Protein AF-A0A7S3WEN8-F1 (afdb_monomer_lite)

InterPro domains:
  IPR011527 ABC transporter type 1, transmembrane domain [PF06472] (3-183)
  IPR011527 ABC transporter type 1, transmembrane domain [PS50929] (33-188)
  IPR036640 ABC transporter type 1, transmembrane domain superfamily [G3DSA:1.20.1560.10] (13-188)
  IPR036640 ABC transporter type 1, transmembrane domain superfamily [SSF90123] (15-185)
  IPR050835 ATP-binding cassette sub-family D [PTHR11384] (2-187)

pLDDT: mean 83.28, std 15.21, range [39.38, 97.56]

Sequence (188 aa):
QSLQHRWLLQRAYYVQHFPQESTGDRLPDNPDQRLQEDTNAFIHDMLLLVPGFFMALFHCLMFLPMLYRLSPVMAFNAFYCPGWLFYLAIVYSFGGTLSLHYLGSRLIPLAFAAQRCEADFRYTLVQIRDHTESIALYGSEETENRRLETKFQVIQRVVWEQMKYAKHLNLFYFFYAEIGIIFPYCIL

Organism: NCBI:txid141414

Secondary structure (DSSP, 8-state):
--HHHHHHHTTHHHHTTS--TT-S----S-HHHHHHHHHHHHHHHHHHHHHHHHHHHHHHHHHHHHHHHHS-SEETTTEE-TTHHHHHHHHHHHHHHHHHHHHHHTHHHHHHHHHHHHHHHHHHHHHHHHTHHHHHHHT-HHHHHHHHHHHHHHHHHHHHHHHHHHHHHHHHHHHHHHHHHHHHHHH-

Radius of gyration: 27.11 Å; chains: 1; bounding box: 58×49×72 Å

Structure (mmCIF, N/CA/C/O backbone):
data_AF-A0A7S3WEN8-F1
#
_entry.id   AF-A0A7S3WEN8-F1
#
loop_
_atom_site.group_PDB
_atom_site.id
_atom_site.type_symbol
_atom_site.label_atom_id
_atom_site.label_alt_id
_atom_site.label_comp_id
_atom_site.label_asym_id
_atom_site.label_entity_id
_atom_site.label_seq_id
_atom_site.pdbx_PDB_ins_code
_atom_site.Cartn_x
_atom_site.Cartn_y
_atom_site.Cartn_z
_atom_site.occupancy
_atom_site.B_iso_or_equiv
_atom_site.auth_seq_id
_atom_site.auth_comp_id
_atom_site.auth_asym_id
_atom_site.auth_atom_id
_atom_site.pdbx_PDB_model_num
ATOM 1 N N . GLN A 1 1 ? -1.894 31.287 14.723 1.00 48.03 1 GLN A N 1
ATOM 2 C CA . GLN A 1 1 ? -2.692 31.362 15.969 1.00 48.03 1 GLN A CA 1
ATOM 3 C C . GLN A 1 1 ? -2.854 29.935 16.486 1.00 48.03 1 GLN A C 1
ATOM 5 O O . GLN A 1 1 ? -3.299 29.091 15.719 1.00 48.03 1 GLN A O 1
ATOM 10 N N . SER A 1 2 ? -2.346 29.627 17.684 1.00 53.84 2 SER A N 1
ATOM 11 C CA . SER A 1 2 ? -2.114 28.248 18.152 1.00 53.84 2 SER A CA 1
ATOM 12 C C . SER A 1 2 ? -3.413 27.494 18.477 1.00 53.84 2 SER A C 1
ATOM 14 O O . SER A 1 2 ? -4.374 28.075 18.981 1.00 53.84 2 SER A O 1
ATOM 16 N N . LEU A 1 3 ? -3.433 26.181 18.207 1.00 56.75 3 LEU A N 1
ATOM 17 C CA . LEU A 1 3 ? -4.545 25.257 18.504 1.00 56.75 3 LEU A CA 1
ATOM 18 C C . LEU A 1 3 ? -5.016 25.341 19.967 1.00 56.75 3 LEU A C 1
ATOM 20 O O . LEU A 1 3 ? -6.213 25.282 20.237 1.00 56.75 3 LEU A O 1
ATOM 24 N N . GLN A 1 4 ? -4.085 25.597 20.888 1.00 56.91 4 GLN A N 1
ATOM 25 C CA . GLN A 1 4 ? -4.343 25.806 22.316 1.00 56.91 4 GLN A CA 1
ATOM 26 C C . GLN A 1 4 ? -5.305 26.977 22.583 1.00 56.91 4 GLN A C 1
ATOM 28 O O . GLN A 1 4 ? -6.192 26.881 23.429 1.00 56.91 4 GLN A O 1
ATOM 33 N N . HIS A 1 5 ? -5.189 28.065 21.816 1.00 57.78 5 HIS A N 1
ATOM 34 C CA . HIS A 1 5 ? -6.029 29.252 21.983 1.00 57.78 5 HIS A CA 1
ATOM 35 C C . HIS A 1 5 ? -7.467 29.019 21.492 1.00 57.78 5 HIS A C 1
ATOM 37 O O . HIS A 1 5 ? -8.418 29.554 22.058 1.00 57.78 5 HIS A O 1
ATOM 43 N N . ARG A 1 6 ? -7.646 28.184 20.458 1.00 57.84 6 ARG A N 1
ATOM 44 C CA . ARG A 1 6 ? -8.977 27.771 19.978 1.00 57.84 6 ARG A CA 1
ATOM 45 C C . ARG A 1 6 ? -9.664 26.810 20.949 1.00 57.84 6 ARG A C 1
ATOM 47 O O . ARG A 1 6 ? -10.878 26.880 21.094 1.00 57.84 6 ARG A O 1
ATOM 54 N N . TRP A 1 7 ? -8.894 25.970 21.639 1.00 54.00 7 TRP A N 1
ATOM 55 C CA . TRP A 1 7 ? -9.416 25.001 22.605 1.00 54.00 7 TRP A CA 1
ATOM 56 C C . TRP A 1 7 ? -9.946 25.668 23.891 1.00 54.00 7 TRP A C 1
ATOM 58 O O . TRP A 1 7 ? -10.996 25.285 24.407 1.00 54.00 7 TRP A O 1
ATOM 68 N N . LEU A 1 8 ? -9.280 26.728 24.364 1.00 61.22 8 LEU A N 1
ATOM 69 C CA . LEU A 1 8 ? -9.677 27.468 25.572 1.00 61.22 8 LEU A CA 1
ATOM 70 C C . LEU A 1 8 ? -10.839 28.456 25.351 1.00 61.22 8 LEU A C 1
ATOM 72 O O . LEU A 1 8 ? -11.674 28.621 26.239 1.00 61.22 8 LEU A O 1
ATOM 76 N N . LEU A 1 9 ? -10.927 29.099 24.180 1.00 54.91 9 LEU A N 1
ATOM 77 C CA . LEU A 1 9 ? -11.896 30.181 23.931 1.00 54.91 9 LEU A CA 1
ATOM 78 C C . LEU A 1 9 ? -13.362 29.734 23.856 1.00 54.91 9 LEU A C 1
ATOM 80 O O . LEU A 1 9 ? -14.248 30.515 24.189 1.00 54.91 9 LEU A O 1
ATOM 84 N N . GLN A 1 10 ? -13.638 28.505 23.418 1.00 55.41 10 GLN A N 1
ATOM 85 C CA . GLN A 1 10 ? -15.015 28.039 23.194 1.00 55.41 10 GLN A CA 1
ATOM 86 C C . GLN A 1 10 ? -15.575 27.175 24.326 1.00 55.41 10 GLN A C 1
ATOM 88 O O . GLN A 1 10 ? -16.620 26.556 24.149 1.00 55.41 10 GLN A O 1
ATOM 93 N N . ARG A 1 11 ? -14.900 27.105 25.486 1.00 52.88 11 ARG A N 1
ATOM 94 C CA . ARG A 1 11 ? -15.267 26.170 26.569 1.00 52.88 11 ARG A CA 1
ATOM 95 C C . ARG A 1 11 ? -15.488 24.741 26.041 1.00 52.88 11 ARG A C 1
ATOM 97 O O . ARG A 1 11 ? -16.336 24.018 26.555 1.00 52.88 11 ARG A O 1
ATOM 104 N N . ALA A 1 12 ? -14.734 24.329 25.017 1.00 54.09 12 ALA A N 1
ATOM 105 C CA . ALA A 1 12 ? -14.900 23.027 24.370 1.00 54.09 12 ALA A CA 1
ATOM 106 C C . ALA A 1 12 ? -14.676 21.865 25.357 1.00 54.09 12 ALA A C 1
ATOM 108 O O . ALA A 1 12 ? -15.323 20.833 25.241 1.00 54.09 12 ALA A O 1
ATOM 109 N N . TYR A 1 13 ? -13.856 22.085 26.391 1.00 52.78 13 TYR A N 1
ATOM 110 C CA . TYR A 1 13 ? -13.689 21.170 27.526 1.00 52.78 13 TYR A CA 1
ATOM 111 C C . TYR A 1 13 ? -14.967 20.989 28.375 1.00 52.78 13 TYR A C 1
ATOM 113 O O . TYR A 1 13 ? -15.165 19.945 28.988 1.00 52.78 13 TYR A O 1
ATOM 121 N N . TYR A 1 14 ? -15.837 22.003 28.435 1.00 48.41 14 TYR A N 1
ATOM 122 C CA . TYR A 1 14 ? -17.042 22.026 29.273 1.00 48.41 14 TYR A CA 1
ATOM 123 C C . TYR A 1 14 ? -18.282 21.525 28.518 1.00 48.41 14 TYR A C 1
ATOM 125 O O . TYR A 1 14 ? -19.165 20.915 29.110 1.00 48.41 14 TYR A O 1
ATOM 133 N N . VAL A 1 15 ? -18.333 21.720 27.196 1.00 53.41 15 VAL A N 1
ATOM 134 C CA . VAL A 1 15 ? -19.417 21.200 26.338 1.00 53.41 15 VAL A CA 1
ATOM 135 C C . VAL A 1 15 ? -19.396 19.666 26.262 1.00 53.41 15 VAL A C 1
ATOM 137 O O . VAL A 1 15 ? -20.434 19.053 26.052 1.00 53.41 15 VAL A O 1
ATOM 140 N N . GLN A 1 16 ? -18.253 19.029 26.536 1.00 51.00 16 GLN A N 1
ATOM 141 C CA . GLN A 1 16 ? -18.146 17.567 26.632 1.00 51.00 16 GLN A CA 1
ATOM 142 C C . GLN A 1 16 ? -18.749 16.963 27.913 1.00 51.00 16 GLN A C 1
ATOM 144 O O . GLN A 1 16 ? -18.923 15.751 27.973 1.00 51.00 16 GLN A O 1
ATOM 149 N N . HIS A 1 17 ? -19.076 17.772 28.929 1.00 45.41 17 HIS A N 1
ATOM 150 C CA . HIS A 1 17 ? -19.668 17.291 30.187 1.00 45.41 17 HIS A CA 1
ATOM 151 C C . HIS A 1 17 ? -21.203 17.274 30.193 1.00 45.41 17 HIS A C 1
ATOM 153 O O . HIS A 1 17 ? -21.795 16.755 31.139 1.00 45.41 17 HIS A O 1
ATOM 159 N N . PHE A 1 18 ? -21.865 17.817 29.168 1.00 43.22 18 PHE A N 1
ATOM 160 C CA . PHE A 1 18 ? -23.315 17.696 29.040 1.00 43.22 18 PHE A CA 1
ATOM 161 C C . PHE A 1 18 ? -23.638 16.499 28.142 1.00 43.22 18 PHE A C 1
ATOM 163 O O . PHE A 1 18 ? -23.269 16.517 26.966 1.00 43.22 18 PHE A O 1
ATOM 170 N N . PRO A 1 19 ? -24.329 15.460 28.648 1.00 43.59 19 PRO A N 1
ATOM 171 C CA . PRO A 1 19 ? -24.858 14.420 27.788 1.00 43.59 19 PRO A CA 1
ATOM 172 C C . PRO A 1 19 ? -25.977 15.058 26.966 1.00 43.59 19 PRO A C 1
ATOM 174 O O . PRO A 1 19 ? -27.095 15.244 27.440 1.00 43.59 19 PRO A O 1
ATOM 177 N N . GLN A 1 20 ? -25.658 15.475 25.744 1.00 43.03 20 GLN A N 1
ATOM 178 C CA . GLN A 1 20 ? -26.662 15.968 24.818 1.00 43.03 20 GLN A CA 1
ATOM 179 C C . GLN A 1 20 ? -27.427 14.762 24.263 1.00 43.03 20 GLN A C 1
ATOM 181 O O . GLN A 1 20 ? -27.089 14.185 23.231 1.00 43.03 20 GLN A O 1
ATOM 186 N N . GLU A 1 21 ? -28.463 14.365 25.000 1.00 45.03 21 GLU A N 1
ATOM 187 C CA . GLU A 1 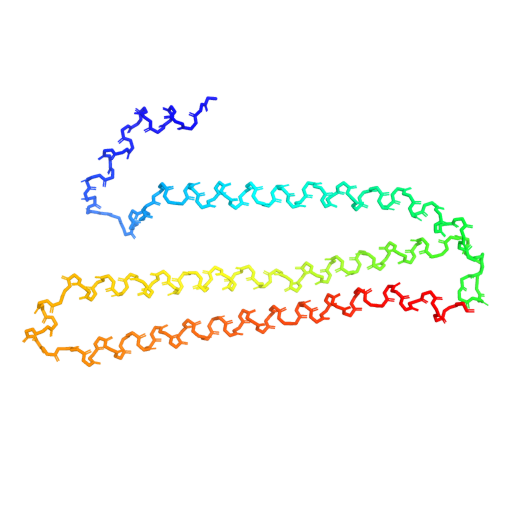21 ? -29.539 13.489 24.545 1.00 45.03 21 GLU A CA 1
ATOM 188 C C . GLU A 1 21 ? -30.252 14.146 23.352 1.00 45.03 21 GLU A C 1
ATOM 190 O O . GLU A 1 21 ? -31.226 14.864 23.546 1.00 45.03 21 GLU A O 1
ATOM 195 N N . SER A 1 22 ? -29.744 14.026 22.118 1.00 43.16 22 SER A N 1
ATOM 196 C CA . SER A 1 22 ? -30.544 14.263 20.885 1.00 43.16 22 SER A CA 1
ATOM 197 C C . SER A 1 22 ? -29.790 14.163 19.554 1.00 43.16 22 SER A C 1
ATOM 199 O O . SER A 1 22 ? -30.317 14.580 18.523 1.00 43.16 22 SER A O 1
ATOM 201 N N . THR A 1 23 ? -28.593 13.584 19.471 1.00 39.38 23 THR A N 1
ATOM 202 C CA . THR A 1 23 ? -28.033 13.228 18.155 1.00 39.38 23 THR A CA 1
ATOM 203 C C . THR A 1 23 ? -27.179 11.980 18.305 1.00 39.38 23 THR A C 1
ATOM 205 O O . THR A 1 23 ? -26.358 11.910 19.207 1.00 39.38 23 THR A O 1
ATOM 208 N N . GLY A 1 24 ? -27.394 10.970 17.459 1.00 43.81 24 GLY A N 1
ATOM 209 C CA . GLY A 1 24 ? -26.710 9.668 17.497 1.00 43.81 24 GLY A CA 1
ATOM 210 C C . GLY A 1 24 ? -25.208 9.707 17.187 1.00 43.81 24 GLY A C 1
ATOM 211 O O . GLY A 1 24 ? -24.657 8.704 16.739 1.00 43.81 24 GLY A O 1
ATOM 212 N N . ASP A 1 25 ? -24.560 10.846 17.413 1.00 42.97 25 ASP A N 1
ATOM 213 C CA . ASP A 1 25 ? -23.127 11.039 17.294 1.00 42.97 25 ASP A CA 1
ATOM 214 C C . ASP A 1 25 ? -22.536 10.889 18.699 1.00 42.97 25 ASP A C 1
ATOM 216 O O . ASP A 1 25 ? -22.572 11.794 19.534 1.00 42.97 25 ASP A O 1
ATOM 220 N N . ARG A 1 26 ? -22.078 9.670 19.002 1.00 50.34 26 ARG A N 1
ATOM 221 C CA . ARG A 1 26 ? -21.290 9.394 20.206 1.00 50.34 26 ARG A CA 1
ATOM 222 C C . ARG A 1 26 ? -20.135 10.397 20.219 1.00 50.34 26 ARG A C 1
ATOM 224 O O . ARG A 1 26 ? -19.357 10.407 19.266 1.00 50.34 26 ARG A O 1
ATOM 231 N N . LEU A 1 27 ? -20.028 11.226 21.265 1.00 51.44 27 LEU A N 1
ATOM 232 C CA . LEU A 1 27 ? -18.858 12.085 21.452 1.00 51.44 27 LEU A CA 1
ATOM 233 C C . LEU A 1 27 ? -17.592 11.237 21.221 1.00 51.44 27 LEU A C 1
ATOM 235 O O . LEU A 1 27 ? -17.526 10.126 21.752 1.00 51.44 27 LEU A O 1
ATOM 239 N N . PRO A 1 28 ? -16.623 11.696 20.407 1.00 53.44 28 PRO A N 1
ATOM 240 C CA . PRO A 1 28 ? -15.408 10.935 20.168 1.00 53.44 28 PRO A CA 1
ATOM 241 C C . PRO A 1 28 ? -14.684 10.744 21.500 1.00 53.44 28 PRO A C 1
ATOM 243 O O . PRO A 1 28 ? -14.237 11.714 22.111 1.00 53.44 28 PRO A O 1
ATOM 246 N N . ASP A 1 29 ? -14.630 9.490 21.941 1.00 54.84 29 ASP A N 1
ATOM 247 C CA . ASP A 1 29 ? -13.941 9.054 23.151 1.00 54.84 29 ASP A CA 1
ATOM 248 C C . ASP A 1 29 ? -12.468 9.498 23.049 1.00 54.84 29 ASP A C 1
ATOM 250 O O . ASP A 1 29 ? -11.799 9.212 22.052 1.00 54.84 29 ASP A O 1
ATOM 254 N N . ASN A 1 30 ? -11.998 10.268 24.033 1.00 59.28 30 ASN A N 1
ATOM 255 C CA . ASN A 1 30 ? -10.619 10.761 24.190 1.00 59.28 30 ASN A CA 1
ATOM 256 C C . ASN A 1 30 ? -10.032 11.547 22.987 1.00 59.28 30 ASN A C 1
ATOM 258 O O . ASN A 1 30 ? -9.143 11.068 22.270 1.00 59.28 30 ASN A O 1
ATOM 262 N N . PRO A 1 31 ? -10.481 12.796 22.747 1.00 65.81 31 PRO A N 1
ATOM 263 C CA . PRO A 1 31 ? -9.919 13.660 21.698 1.00 65.81 31 PRO A CA 1
ATOM 264 C C . PRO A 1 31 ? -8.435 14.011 21.917 1.00 65.81 31 PRO A C 1
ATOM 266 O O . PRO A 1 31 ? -7.715 14.292 20.960 1.00 65.81 31 PRO A O 1
ATOM 269 N N . ASP A 1 32 ? -7.985 14.008 23.167 1.00 75.62 32 ASP A N 1
ATOM 270 C CA . ASP A 1 32 ? -6.599 14.183 23.597 1.00 75.62 32 ASP A CA 1
ATOM 271 C C . ASP A 1 32 ? -5.721 12.996 23.185 1.00 75.62 32 ASP A C 1
ATOM 273 O O . ASP A 1 32 ? -4.643 13.200 22.623 1.00 75.62 32 ASP A O 1
ATOM 277 N N . GLN A 1 33 ? -6.219 11.769 23.364 1.00 72.94 33 GLN A N 1
ATOM 278 C CA . GLN A 1 33 ? -5.547 10.555 22.905 1.00 72.94 33 GLN A CA 1
ATOM 279 C C . GLN A 1 33 ? -5.378 10.565 21.381 1.00 72.94 33 GLN A C 1
ATOM 281 O O . GLN A 1 33 ? -4.281 10.312 20.884 1.00 72.94 33 GLN A O 1
ATOM 286 N N . ARG A 1 34 ? -6.425 10.940 20.634 1.00 75.56 34 ARG A N 1
ATOM 287 C CA . ARG A 1 34 ? -6.341 11.071 19.169 1.00 75.56 34 ARG A CA 1
ATOM 288 C C . ARG A 1 34 ? -5.337 12.130 18.729 1.00 75.56 34 ARG A C 1
ATOM 290 O O . ARG A 1 34 ? -4.521 11.865 17.855 1.00 75.56 34 ARG A O 1
ATOM 297 N N . LEU A 1 35 ? -5.337 13.303 19.367 1.00 77.06 35 LEU A N 1
ATOM 298 C CA . LEU A 1 35 ? -4.362 14.352 19.060 1.00 77.06 35 LEU A CA 1
ATOM 299 C C . LEU A 1 35 ? -2.919 13.875 19.296 1.00 77.06 35 LEU A C 1
ATOM 301 O O . LEU A 1 35 ? -2.027 14.207 18.510 1.00 77.06 35 LEU A O 1
ATOM 305 N N . GLN A 1 36 ? -2.686 13.100 20.359 1.00 85.12 36 GLN A N 1
ATOM 306 C CA . GLN A 1 36 ? -1.377 12.521 20.658 1.00 85.12 36 GLN A CA 1
ATOM 307 C C . GLN A 1 36 ? -0.968 11.455 19.629 1.00 85.12 36 GLN A C 1
ATOM 309 O O . GLN A 1 36 ? 0.162 11.497 19.137 1.00 85.12 36 GLN A O 1
ATOM 314 N N . GLU A 1 37 ? -1.865 10.527 19.289 1.00 82.62 37 GLU A N 1
ATOM 315 C CA . GLU A 1 37 ? -1.624 9.473 18.293 1.00 82.62 37 GLU A CA 1
ATOM 316 C C . GLU A 1 37 ? -1.341 10.065 16.903 1.00 82.62 37 GLU A C 1
ATOM 318 O O . GLU A 1 37 ? -0.336 9.710 16.284 1.00 82.62 37 GLU A O 1
ATOM 323 N N . ASP A 1 38 ? -2.141 11.040 16.462 1.00 85.94 38 ASP A N 1
ATOM 324 C CA . ASP A 1 38 ? -1.984 11.703 15.163 1.00 85.94 38 ASP A CA 1
ATOM 325 C C . ASP A 1 38 ? -0.685 12.513 15.0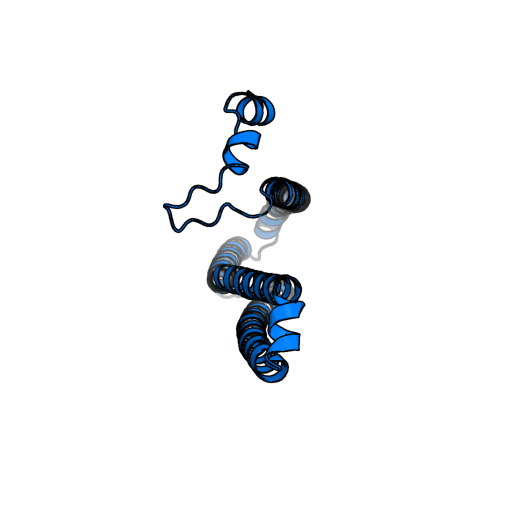86 1.00 85.94 38 ASP A C 1
ATOM 327 O O . ASP A 1 38 ? 0.028 12.471 14.082 1.00 85.94 38 ASP A O 1
ATOM 331 N N . THR A 1 39 ? -0.339 13.240 16.155 1.00 87.56 39 THR A N 1
ATOM 332 C CA . THR A 1 39 ? 0.915 14.010 16.202 1.00 87.56 39 THR A CA 1
ATOM 333 C C . THR A 1 39 ? 2.124 13.079 16.145 1.00 87.56 39 THR A C 1
ATOM 335 O O . THR A 1 39 ? 3.094 13.372 15.445 1.00 87.56 39 THR A O 1
ATOM 338 N N . ASN A 1 40 ? 2.070 11.945 16.849 1.00 90.81 40 ASN A N 1
ATOM 339 C CA . ASN A 1 40 ? 3.147 10.961 16.829 1.00 90.81 40 ASN A CA 1
ATOM 340 C C . ASN A 1 40 ? 3.286 10.300 15.449 1.00 90.81 40 ASN A C 1
ATOM 342 O O . ASN A 1 40 ? 4.397 10.219 14.927 1.00 90.81 40 ASN A O 1
ATOM 346 N N . ALA A 1 41 ? 2.170 9.900 14.829 1.00 88.25 41 ALA A N 1
ATOM 347 C CA . ALA A 1 41 ? 2.156 9.353 13.473 1.00 88.25 41 ALA A CA 1
ATOM 348 C C . ALA A 1 41 ? 2.717 10.359 12.458 1.00 88.25 41 ALA A C 1
ATOM 350 O O . ALA A 1 41 ? 3.612 10.027 11.687 1.00 88.25 41 ALA A O 1
ATOM 351 N N . PHE A 1 42 ? 2.285 11.621 12.529 1.00 91.81 42 PHE A N 1
ATOM 352 C CA . PHE A 1 42 ? 2.778 12.680 11.653 1.00 91.81 42 PHE A CA 1
ATOM 353 C C . PHE A 1 42 ? 4.289 12.900 11.785 1.00 91.81 42 PHE A C 1
ATOM 355 O O . PHE A 1 42 ? 4.993 12.978 10.779 1.00 91.81 42 PHE A O 1
ATOM 362 N N . ILE A 1 43 ? 4.809 12.994 13.015 1.00 94.44 43 ILE A N 1
ATOM 363 C CA . ILE A 1 43 ? 6.251 13.167 13.247 1.00 94.44 43 ILE A CA 1
ATOM 364 C C . ILE A 1 43 ? 7.020 11.955 12.716 1.00 94.44 43 ILE A C 1
ATOM 366 O O . ILE A 1 43 ? 8.035 12.127 12.041 1.00 94.44 43 ILE A O 1
ATOM 370 N N . HIS A 1 44 ? 6.536 10.744 12.992 1.00 94.31 44 HIS A N 1
ATOM 371 C CA . HIS A 1 44 ? 7.156 9.510 12.523 1.00 94.31 44 HIS A CA 1
ATOM 372 C C . HIS A 1 44 ? 7.223 9.450 10.991 1.00 94.31 44 HIS A C 1
ATOM 374 O O . HIS A 1 44 ? 8.302 9.250 10.428 1.00 94.31 44 HIS A O 1
ATOM 380 N N . ASP A 1 45 ? 6.105 9.715 10.318 1.00 93.00 45 ASP A N 1
ATOM 381 C CA . ASP A 1 45 ? 6.022 9.712 8.860 1.00 93.00 45 ASP A CA 1
ATOM 382 C C . ASP A 1 45 ? 6.934 10.781 8.251 1.00 93.00 45 ASP A C 1
ATOM 384 O O . ASP A 1 45 ? 7.652 10.508 7.290 1.00 93.00 45 ASP A O 1
ATOM 388 N N . MET A 1 46 ? 6.989 11.983 8.833 1.00 95.25 46 MET A N 1
ATOM 389 C CA . MET A 1 46 ? 7.885 13.049 8.370 1.00 95.25 46 MET A CA 1
ATOM 390 C C . MET A 1 46 ? 9.364 12.677 8.524 1.00 95.25 46 MET A C 1
ATOM 392 O O . MET A 1 46 ? 10.158 12.941 7.617 1.00 95.25 46 MET A O 1
ATOM 396 N N . LEU A 1 47 ? 9.738 12.033 9.635 1.00 96.19 47 LEU A N 1
ATOM 397 C CA . LEU A 1 47 ? 11.111 11.578 9.880 1.00 96.19 47 LEU A CA 1
ATOM 398 C C . LEU A 1 47 ? 11.560 10.484 8.904 1.00 96.19 47 LEU A C 1
ATOM 400 O O . LEU A 1 47 ? 12.756 10.369 8.644 1.00 96.19 47 LEU A O 1
ATOM 404 N N . LEU A 1 48 ? 10.632 9.709 8.345 1.00 94.75 48 LEU A N 1
ATOM 405 C CA . LEU A 1 48 ? 10.935 8.685 7.344 1.00 94.75 48 LEU A CA 1
ATOM 406 C C . LEU A 1 48 ? 10.879 9.233 5.913 1.00 94.75 48 LEU A C 1
ATOM 408 O O . LEU A 1 48 ? 11.794 9.009 5.115 1.00 94.75 48 LEU A O 1
ATOM 412 N N . LEU A 1 49 ? 9.818 9.970 5.581 1.00 95.12 49 LEU A N 1
ATOM 413 C CA . LEU A 1 49 ? 9.538 10.421 4.219 1.00 95.12 49 LEU A CA 1
ATOM 414 C C . LEU A 1 49 ? 10.506 11.505 3.757 1.00 95.12 49 LEU A C 1
ATOM 416 O O . LEU A 1 49 ? 10.952 11.459 2.612 1.00 95.12 49 LEU A O 1
ATOM 420 N N . VAL A 1 50 ? 10.856 12.467 4.619 1.00 97.00 50 VAL A N 1
ATOM 421 C CA . VAL A 1 50 ? 11.712 13.592 4.212 1.00 97.00 50 VAL A CA 1
ATOM 422 C C . VAL A 1 50 ? 13.122 13.111 3.838 1.00 97.00 50 VAL A C 1
ATOM 424 O O . VAL A 1 50 ? 13.544 13.379 2.709 1.00 97.00 50 VAL A O 1
ATOM 427 N N . PRO A 1 51 ? 13.854 12.356 4.686 1.00 96.88 51 PRO A N 1
ATOM 428 C CA . PRO A 1 51 ? 15.164 11.831 4.301 1.00 96.88 51 PRO A CA 1
ATOM 429 C C . PRO A 1 51 ? 15.080 10.850 3.128 1.00 96.88 51 PRO A C 1
ATOM 431 O O . PRO A 1 51 ? 15.928 10.895 2.237 1.00 96.88 51 PRO A O 1
ATOM 434 N N . GLY A 1 52 ? 14.044 10.003 3.090 1.00 95.44 52 GLY A N 1
ATOM 435 C CA . GLY A 1 52 ? 13.823 9.060 1.992 1.00 95.44 52 GLY A CA 1
ATOM 436 C C . GLY A 1 52 ? 13.632 9.756 0.643 1.00 95.44 52 GLY A C 1
ATOM 437 O O . GLY A 1 52 ? 14.232 9.351 -0.353 1.00 95.44 52 GLY A O 1
ATOM 438 N N . PHE A 1 53 ? 12.869 10.851 0.616 1.00 96.38 53 PHE A N 1
ATOM 439 C CA . PHE A 1 53 ? 12.667 11.672 -0.575 1.00 96.38 53 PHE A CA 1
ATOM 440 C C . PHE A 1 53 ? 13.979 12.279 -1.076 1.00 96.38 53 PHE A C 1
ATOM 442 O O . PHE A 1 53 ? 14.307 12.140 -2.256 1.00 96.38 53 PHE A O 1
ATOM 449 N N . PHE A 1 54 ? 14.758 12.909 -0.190 1.00 97.56 54 PHE A N 1
ATOM 450 C CA . PHE A 1 54 ? 16.051 13.478 -0.575 1.00 97.56 54 PHE A CA 1
ATOM 451 C C . PHE A 1 54 ? 17.022 12.404 -1.057 1.00 97.56 54 PHE A C 1
ATOM 453 O O . PHE A 1 54 ? 17.706 12.611 -2.058 1.00 97.56 54 PHE A O 1
ATOM 460 N N . MET A 1 55 ? 17.046 11.240 -0.406 1.00 96.44 55 MET A N 1
ATOM 461 C CA . MET A 1 55 ? 17.891 10.131 -0.835 1.00 96.44 55 MET A CA 1
ATOM 462 C C . MET A 1 55 ? 17.521 9.654 -2.243 1.00 96.44 55 MET A C 1
ATOM 464 O O . MET A 1 55 ? 18.392 9.557 -3.106 1.00 96.44 55 MET A O 1
ATOM 468 N N . ALA A 1 56 ? 16.233 9.424 -2.511 1.00 93.88 56 ALA A N 1
ATOM 469 C CA . ALA A 1 56 ? 15.756 9.034 -3.837 1.00 93.88 56 ALA A CA 1
ATOM 470 C C . ALA A 1 56 ? 16.069 10.101 -4.902 1.00 93.88 56 ALA A C 1
ATOM 472 O O . ALA A 1 56 ? 16.504 9.766 -6.008 1.00 93.88 56 ALA A O 1
ATOM 473 N N . LEU A 1 57 ? 15.907 11.383 -4.559 1.00 96.44 57 LEU A N 1
ATOM 474 C CA . LEU A 1 57 ? 16.222 12.508 -5.436 1.00 96.44 57 LEU A CA 1
ATOM 475 C C . LEU A 1 57 ? 17.712 12.545 -5.799 1.00 96.44 57 LEU A C 1
ATOM 477 O O . LEU A 1 57 ? 18.051 12.606 -6.981 1.00 96.44 57 LEU A O 1
ATOM 481 N N . PHE A 1 58 ? 18.605 12.467 -4.809 1.00 96.94 58 PHE A N 1
ATOM 482 C CA . PHE A 1 58 ? 20.048 12.445 -5.055 1.00 96.94 58 PHE A CA 1
ATOM 483 C C . PHE A 1 58 ? 20.471 11.211 -5.852 1.00 96.94 58 PHE A C 1
ATOM 485 O O . PHE A 1 58 ? 21.283 11.336 -6.769 1.00 96.94 58 PHE A O 1
ATOM 492 N N . HIS A 1 59 ? 19.875 10.047 -5.578 1.00 93.81 59 HIS A N 1
ATOM 493 C CA . HIS A 1 59 ? 20.091 8.852 -6.389 1.00 93.81 59 HIS A CA 1
ATOM 494 C C . HIS A 1 59 ? 19.737 9.096 -7.857 1.00 93.81 59 HIS A C 1
ATOM 496 O O . HIS A 1 59 ? 20.557 8.827 -8.731 1.00 93.81 59 HIS A O 1
ATOM 502 N N . CYS A 1 60 ? 18.568 9.671 -8.145 1.00 93.94 60 CYS A N 1
ATOM 503 C CA . CYS A 1 60 ? 18.173 9.976 -9.520 1.00 93.94 60 CYS A CA 1
ATOM 504 C C . CYS A 1 60 ? 19.150 10.953 -10.192 1.00 93.94 60 CYS A C 1
ATOM 506 O O . CYS A 1 60 ? 19.583 10.711 -11.318 1.00 93.94 60 CYS A O 1
ATOM 508 N N . LEU A 1 61 ? 19.536 12.029 -9.500 1.00 95.25 61 LEU A N 1
ATOM 509 C CA . LEU A 1 61 ? 20.446 13.044 -10.041 1.00 95.25 61 LEU A CA 1
ATOM 510 C C . LEU A 1 61 ? 21.843 12.495 -10.350 1.00 95.25 61 LEU A C 1
ATOM 512 O O . LEU A 1 61 ? 22.458 12.920 -11.326 1.00 95.25 61 LEU A O 1
ATOM 516 N N . MET A 1 62 ? 22.342 11.558 -9.543 1.00 94.44 62 MET A N 1
ATOM 517 C CA . MET A 1 62 ? 23.656 10.946 -9.753 1.00 94.44 62 MET A CA 1
ATOM 518 C C . MET A 1 62 ? 23.612 9.824 -10.797 1.00 94.44 62 MET A C 1
ATOM 520 O O . MET A 1 62 ? 24.453 9.778 -11.696 1.00 94.44 62 MET A O 1
ATOM 524 N N . PHE A 1 63 ? 22.625 8.928 -10.710 1.00 91.31 63 PHE A N 1
ATOM 525 C CA . PHE A 1 63 ? 22.606 7.704 -11.510 1.00 91.31 63 PHE A CA 1
ATOM 526 C C . PHE A 1 63 ? 21.974 7.871 -12.890 1.00 91.31 63 PHE A C 1
ATOM 528 O O . PHE A 1 63 ? 22.448 7.233 -13.824 1.00 91.31 63 PHE A O 1
ATOM 535 N N . LEU A 1 64 ? 20.964 8.728 -13.082 1.00 93.25 64 LEU A N 1
ATOM 536 C CA . LEU A 1 64 ? 20.334 8.875 -14.404 1.00 93.25 64 LEU A CA 1
ATOM 537 C C . LEU A 1 64 ? 21.311 9.382 -15.485 1.00 93.25 64 LEU A C 1
ATOM 539 O O . LEU A 1 64 ? 21.346 8.785 -16.565 1.00 93.25 64 LEU A O 1
ATOM 543 N N . PRO A 1 65 ? 22.154 10.410 -15.238 1.00 93.31 65 PRO A N 1
ATOM 544 C CA . PRO A 1 65 ? 23.143 10.842 -16.226 1.00 93.31 65 PRO A CA 1
ATOM 545 C C . PRO A 1 65 ? 24.222 9.784 -16.476 1.00 93.31 65 PRO A C 1
ATOM 547 O O . PRO A 1 65 ? 24.657 9.604 -17.614 1.00 93.31 65 PRO A O 1
ATOM 550 N N . MET A 1 66 ? 24.650 9.079 -15.423 1.00 92.56 66 MET A N 1
ATOM 551 C CA . MET A 1 66 ? 25.614 7.982 -15.526 1.00 92.56 66 MET A CA 1
ATOM 552 C C . MET A 1 66 ? 25.052 6.837 -16.376 1.00 92.56 66 MET A C 1
ATOM 554 O O . MET A 1 66 ? 25.735 6.354 -17.276 1.00 92.56 66 MET A O 1
ATOM 558 N N . LEU A 1 67 ? 23.790 6.469 -16.152 1.00 90.12 67 LEU A N 1
ATOM 559 C CA . LEU A 1 67 ? 23.081 5.438 -16.901 1.00 90.12 67 LEU A CA 1
ATOM 560 C C . LEU A 1 67 ? 22.966 5.804 -18.382 1.00 90.12 67 LEU A C 1
ATOM 562 O O . LEU A 1 67 ? 23.228 4.965 -19.236 1.00 90.12 67 LEU A O 1
ATOM 566 N N . TYR A 1 68 ? 22.644 7.061 -18.699 1.00 91.50 68 TYR A N 1
ATOM 567 C CA . TYR A 1 68 ? 22.583 7.523 -20.087 1.00 91.50 68 TYR A CA 1
ATOM 568 C C . TYR A 1 68 ? 23.950 7.438 -20.784 1.00 91.50 68 TYR A C 1
ATOM 570 O O . TYR A 1 68 ? 24.031 6.988 -21.924 1.00 91.50 68 TYR A O 1
ATOM 578 N N . ARG A 1 69 ? 25.032 7.837 -20.097 1.00 90.38 69 ARG A N 1
ATOM 579 C CA . ARG A 1 69 ? 26.401 7.830 -20.649 1.00 90.38 69 ARG A CA 1
ATOM 580 C C . ARG A 1 69 ? 26.978 6.428 -20.831 1.00 90.38 69 ARG A C 1
ATOM 582 O O . ARG A 1 69 ? 27.710 6.208 -21.787 1.00 90.38 69 ARG A O 1
ATOM 589 N N . LEU A 1 70 ? 26.688 5.515 -19.906 1.00 88.25 70 LEU A N 1
ATOM 590 C CA . LEU A 1 70 ? 27.165 4.130 -19.953 1.00 88.25 70 LEU A CA 1
ATOM 591 C C . LEU A 1 70 ? 26.261 3.217 -20.787 1.00 88.25 70 LEU A C 1
ATOM 593 O O . LEU A 1 70 ? 26.645 2.086 -21.077 1.00 88.25 70 LEU A O 1
ATOM 597 N N . SER A 1 71 ? 25.071 3.687 -21.172 1.00 87.25 71 SER A N 1
ATOM 598 C CA . SER A 1 71 ? 24.144 2.910 -21.988 1.00 87.25 71 SER A CA 1
ATOM 599 C C . SER A 1 71 ? 24.781 2.543 -23.330 1.00 87.25 71 SER A C 1
ATOM 601 O O . SER A 1 71 ? 25.234 3.438 -24.050 1.00 87.25 71 SER A O 1
ATOM 603 N N . PRO A 1 72 ? 24.732 1.259 -23.734 1.00 83.88 72 PRO A N 1
ATOM 604 C CA . PRO A 1 72 ? 25.082 0.8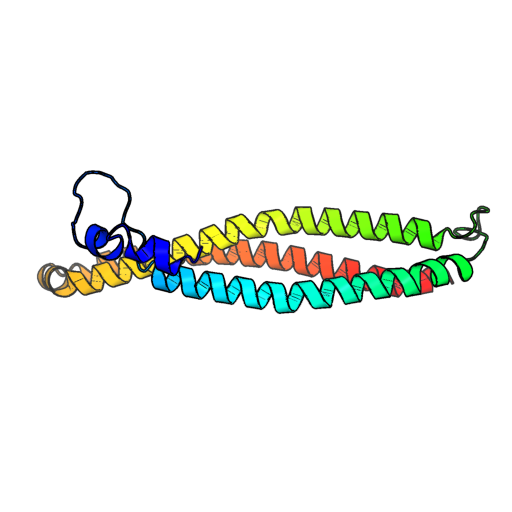55 -25.086 1.00 83.88 72 PRO A CA 1
ATOM 605 C C . PRO A 1 72 ? 24.272 1.639 -26.121 1.00 83.88 72 PRO A C 1
ATOM 607 O O . PRO A 1 72 ? 23.113 1.991 -25.889 1.00 83.88 72 PRO A O 1
ATOM 610 N N . VAL A 1 73 ? 24.886 1.903 -27.274 1.00 86.00 73 VAL A N 1
ATOM 611 C CA . VAL A 1 73 ? 24.267 2.672 -28.365 1.00 86.00 73 VAL A CA 1
ATOM 612 C C . VAL A 1 73 ? 23.245 1.831 -29.143 1.00 86.00 73 VAL A C 1
ATOM 614 O O . VAL A 1 73 ? 22.287 2.365 -29.702 1.00 86.00 73 VAL A O 1
ATOM 617 N N . MET A 1 74 ? 23.431 0.509 -29.164 1.00 85.19 74 MET A N 1
ATOM 618 C CA . MET A 1 74 ? 22.459 -0.437 -29.704 1.00 85.19 74 MET A CA 1
ATOM 619 C C . MET A 1 74 ? 21.571 -0.975 -28.581 1.00 85.19 74 MET A C 1
ATOM 621 O O . MET A 1 74 ? 22.055 -1.596 -27.636 1.00 85.19 74 MET A O 1
ATOM 625 N N . ALA A 1 75 ? 20.266 -0.757 -28.700 1.00 84.25 75 ALA A N 1
ATOM 626 C CA . ALA A 1 75 ? 19.267 -1.358 -27.832 1.00 84.25 75 ALA A CA 1
ATOM 627 C C . ALA A 1 75 ? 19.037 -2.818 -28.229 1.00 84.25 75 ALA A C 1
ATOM 629 O O . ALA A 1 75 ? 18.872 -3.121 -29.414 1.00 84.25 75 ALA A O 1
ATOM 630 N N . PHE A 1 76 ? 19.044 -3.715 -27.236 1.00 81.19 76 PHE A N 1
ATOM 631 C CA . PHE A 1 76 ? 18.882 -5.169 -27.410 1.00 81.19 76 PHE A CA 1
ATOM 632 C C . PHE A 1 76 ? 19.786 -5.784 -28.496 1.00 81.19 76 PHE A C 1
ATOM 634 O O . PHE A 1 76 ? 19.419 -6.780 -29.112 1.00 81.19 76 PHE A O 1
ATOM 641 N N . ASN A 1 77 ? 20.940 -5.166 -28.777 1.00 82.12 77 ASN A N 1
ATOM 642 C CA . ASN A 1 77 ? 21.821 -5.517 -29.898 1.00 82.12 77 ASN A CA 1
ATOM 643 C C . ASN A 1 77 ? 21.126 -5.532 -31.282 1.00 82.12 77 ASN A C 1
ATOM 645 O O . ASN A 1 77 ? 21.618 -6.171 -32.207 1.00 82.12 77 ASN A O 1
ATOM 649 N N . ALA A 1 78 ? 19.994 -4.831 -31.435 1.00 84.31 78 ALA A N 1
ATOM 650 C CA . ALA A 1 78 ? 19.133 -4.913 -32.618 1.00 84.31 78 ALA A CA 1
ATOM 651 C C . ALA A 1 78 ? 18.894 -3.565 -33.317 1.00 84.31 78 ALA A C 1
ATOM 653 O O . ALA A 1 78 ? 18.853 -3.517 -34.545 1.00 84.31 78 ALA A O 1
ATOM 654 N N . PHE A 1 79 ? 18.736 -2.462 -32.575 1.00 87.50 79 PHE A N 1
ATOM 655 C CA . PHE A 1 79 ? 18.447 -1.147 -33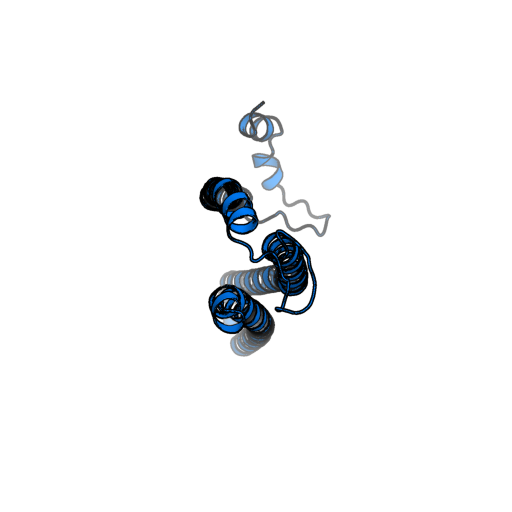.164 1.00 87.50 79 PHE A CA 1
ATOM 656 C C . PHE A 1 79 ? 19.224 -0.011 -32.495 1.00 87.50 79 PHE A C 1
ATOM 658 O O . PHE A 1 79 ? 19.531 -0.060 -31.307 1.00 87.50 79 PHE A O 1
ATOM 665 N N . TYR A 1 80 ? 19.551 1.030 -33.265 1.00 90.75 80 TYR A N 1
ATOM 666 C CA . TYR A 1 80 ? 20.281 2.202 -32.776 1.00 90.75 80 TYR A CA 1
ATOM 667 C C . TYR A 1 80 ? 19.365 3.080 -31.915 1.00 90.75 80 TYR A C 1
ATOM 669 O O . TYR A 1 80 ? 18.420 3.688 -32.418 1.00 90.75 80 TYR A O 1
ATOM 677 N N . CYS A 1 81 ? 19.641 3.144 -30.615 1.00 87.88 81 CYS A N 1
ATOM 678 C CA . CYS A 1 81 ? 18.938 3.999 -29.666 1.00 87.88 81 CYS A CA 1
ATOM 679 C C . CYS A 1 81 ? 19.905 4.376 -28.529 1.00 87.88 81 CYS A C 1
ATOM 681 O O . CYS A 1 81 ? 20.077 3.606 -27.578 1.00 87.88 81 CYS A O 1
ATOM 683 N N . PRO A 1 82 ? 20.584 5.534 -28.620 1.00 87.94 82 PRO A N 1
ATOM 684 C CA . PRO A 1 82 ? 21.492 5.975 -27.571 1.00 87.94 82 PRO A CA 1
ATOM 685 C C . PRO A 1 82 ? 20.710 6.262 -26.284 1.00 87.94 82 PRO A C 1
ATOM 687 O O . PRO A 1 82 ? 19.653 6.889 -26.314 1.00 87.94 82 PRO A O 1
ATOM 690 N N . GLY A 1 83 ? 21.227 5.796 -25.146 1.00 87.69 83 GLY A N 1
ATOM 691 C CA . GLY A 1 83 ? 20.576 6.019 -23.853 1.00 87.69 83 GLY A CA 1
ATOM 692 C C . GLY A 1 83 ? 19.310 5.187 -23.619 1.00 87.69 83 GLY A C 1
ATOM 693 O O . GLY A 1 83 ? 18.512 5.542 -22.755 1.00 87.69 83 GLY A O 1
ATOM 694 N N . TRP A 1 84 ? 19.093 4.090 -24.350 1.00 89.88 84 TRP A N 1
ATOM 695 C CA . TRP A 1 84 ? 17.884 3.265 -24.214 1.00 89.88 84 TRP A CA 1
ATOM 696 C C . TRP A 1 84 ? 17.630 2.751 -22.784 1.00 89.88 84 TRP A C 1
ATOM 698 O O . TRP A 1 84 ? 16.473 2.668 -22.370 1.00 89.88 84 TRP A O 1
ATOM 708 N N . LEU A 1 85 ? 18.683 2.493 -21.994 1.00 89.19 85 LEU A N 1
ATOM 709 C CA . LEU A 1 85 ? 18.549 2.095 -20.585 1.00 89.19 85 LEU A CA 1
ATOM 710 C C . LEU A 1 85 ? 17.907 3.187 -19.715 1.00 89.19 85 LEU A C 1
ATOM 712 O O . LEU A 1 85 ? 17.170 2.868 -18.786 1.00 89.19 85 LEU A O 1
ATOM 716 N N . PHE A 1 86 ? 18.134 4.467 -20.025 1.00 91.19 86 PHE A N 1
ATOM 717 C CA . PHE A 1 86 ? 17.494 5.582 -19.322 1.00 91.19 86 PHE A CA 1
ATOM 718 C C . PHE A 1 86 ? 15.982 5.601 -19.573 1.00 91.19 86 PHE A C 1
ATOM 720 O O . PHE A 1 86 ? 15.197 5.679 -18.628 1.00 91.19 86 PHE A O 1
ATOM 727 N N . TYR A 1 87 ? 15.563 5.469 -20.835 1.00 90.75 87 TYR A N 1
ATOM 728 C CA . TYR A 1 87 ? 14.141 5.420 -21.185 1.00 90.75 87 TYR A CA 1
ATOM 729 C C . TYR A 1 87 ? 13.456 4.198 -20.577 1.00 90.75 87 TYR A C 1
ATOM 731 O O . TYR A 1 87 ? 12.358 4.308 -20.029 1.00 90.75 87 TYR A O 1
ATOM 739 N N . LEU A 1 88 ? 14.127 3.046 -20.611 1.00 90.00 88 LEU A N 1
ATOM 740 C CA . LEU A 1 88 ? 13.627 1.835 -19.984 1.00 90.00 88 LEU A CA 1
ATOM 741 C C . LEU A 1 88 ? 13.456 2.008 -18.469 1.00 90.00 88 LEU A C 1
ATOM 743 O O . LEU A 1 88 ? 12.412 1.639 -17.939 1.00 90.00 88 LEU A O 1
ATOM 747 N N . ALA A 1 89 ? 14.434 2.601 -17.778 1.00 90.12 89 ALA A N 1
ATOM 748 C CA . ALA A 1 89 ? 14.354 2.845 -16.339 1.00 90.12 89 ALA A CA 1
ATOM 749 C C . ALA A 1 89 ? 13.165 3.746 -15.967 1.00 90.12 89 ALA A C 1
ATOM 751 O O . ALA A 1 89 ? 12.500 3.498 -14.962 1.00 90.12 89 ALA A O 1
ATOM 752 N N . ILE A 1 90 ? 12.847 4.752 -16.792 1.00 91.62 90 ILE A N 1
ATOM 753 C CA . ILE A 1 90 ? 11.660 5.600 -16.598 1.00 91.62 90 ILE A CA 1
ATOM 754 C C . ILE A 1 90 ? 10.375 4.781 -16.737 1.00 91.62 90 ILE A C 1
ATOM 756 O O . ILE A 1 90 ? 9.515 4.842 -15.857 1.00 91.62 90 ILE A O 1
ATOM 760 N N . VAL A 1 91 ? 10.244 4.003 -17.816 1.00 92.81 91 VAL A N 1
ATOM 761 C CA . VAL A 1 91 ? 9.060 3.161 -18.057 1.00 92.81 91 VAL A CA 1
ATOM 762 C C . VAL A 1 91 ? 8.885 2.146 -16.929 1.00 92.81 91 VAL A C 1
ATOM 764 O O . VAL A 1 91 ? 7.781 1.983 -16.409 1.00 92.81 91 VAL A O 1
ATOM 767 N N . TYR A 1 92 ? 9.981 1.515 -16.510 1.00 91.06 92 TYR A N 1
ATOM 768 C CA . TYR A 1 92 ? 10.008 0.560 -15.410 1.00 91.06 92 TYR A CA 1
ATOM 769 C C . TYR A 1 92 ? 9.565 1.201 -14.089 1.00 91.06 92 TYR A C 1
ATOM 771 O O . TYR A 1 92 ? 8.644 0.702 -13.443 1.00 91.06 92 TYR A O 1
ATOM 779 N N . SER A 1 93 ? 10.151 2.352 -13.739 1.00 91.19 93 SER A N 1
ATOM 780 C CA . SER A 1 93 ? 9.830 3.113 -12.525 1.00 91.19 93 SER A CA 1
ATOM 781 C C . SER A 1 93 ? 8.362 3.539 -12.471 1.00 91.19 93 SER A C 1
ATOM 783 O O . SER A 1 93 ? 7.686 3.375 -11.450 1.00 91.19 93 SER A O 1
ATOM 785 N N . PHE A 1 94 ? 7.832 4.031 -13.592 1.00 94.94 94 PHE A N 1
ATOM 786 C CA . PHE A 1 94 ? 6.433 4.431 -13.685 1.00 94.94 94 PHE A CA 1
ATOM 787 C C . PHE A 1 94 ? 5.488 3.229 -13.564 1.00 94.94 94 PHE A C 1
ATOM 789 O O . PHE A 1 94 ? 4.519 3.277 -12.804 1.00 94.94 94 PHE A O 1
ATOM 796 N N . GLY A 1 95 ? 5.806 2.124 -14.247 1.00 94.25 95 GLY A N 1
ATOM 797 C CA . GLY A 1 95 ? 5.049 0.876 -14.161 1.00 94.25 95 GLY A CA 1
ATOM 798 C C . GLY A 1 95 ? 5.011 0.306 -12.742 1.00 94.25 95 GLY A C 1
ATOM 799 O O . GLY A 1 95 ? 3.939 -0.060 -12.254 1.00 94.25 95 GLY A O 1
ATOM 800 N N . GLY A 1 96 ? 6.151 0.293 -12.046 1.00 92.38 96 GLY A N 1
ATOM 801 C CA . GLY A 1 96 ? 6.240 -0.126 -10.648 1.00 92.38 96 GLY A CA 1
ATOM 802 C C . GLY A 1 96 ? 5.438 0.765 -9.708 1.00 92.38 96 GLY A C 1
ATOM 803 O O . GLY A 1 96 ? 4.660 0.263 -8.899 1.00 92.38 96 GLY A O 1
ATOM 804 N N . THR A 1 97 ? 5.564 2.085 -9.863 1.00 92.69 97 THR A N 1
ATOM 805 C CA . THR A 1 97 ? 4.849 3.073 -9.040 1.00 92.69 97 THR A CA 1
ATOM 806 C C . THR A 1 97 ? 3.336 2.925 -9.177 1.00 92.69 97 THR A C 1
ATOM 808 O O . THR A 1 97 ? 2.633 2.846 -8.169 1.00 92.69 97 THR A O 1
ATOM 811 N N . LEU A 1 98 ? 2.822 2.830 -10.408 1.00 94.69 98 LEU A N 1
ATOM 812 C CA . LEU A 1 98 ? 1.390 2.642 -10.656 1.00 94.69 98 LEU A CA 1
ATOM 813 C C . LEU A 1 98 ? 0.880 1.307 -10.111 1.00 94.69 98 LEU A C 1
ATOM 815 O O . LEU A 1 98 ? -0.177 1.260 -9.480 1.00 94.69 98 LEU A O 1
ATOM 819 N N . SER A 1 99 ? 1.637 0.232 -10.327 1.00 92.94 99 SER A N 1
ATOM 820 C CA . SER A 1 99 ? 1.264 -1.101 -9.851 1.00 92.94 99 SER A CA 1
ATOM 821 C C . SER A 1 99 ? 1.219 -1.149 -8.324 1.00 92.94 99 SER A C 1
ATOM 823 O O . SER A 1 99 ? 0.232 -1.610 -7.749 1.00 92.94 99 SER A O 1
ATOM 825 N N . LEU A 1 100 ? 2.238 -0.601 -7.652 1.00 92.06 100 LEU A N 1
ATOM 826 C CA . LEU A 1 100 ? 2.297 -0.545 -6.193 1.00 92.06 100 LEU A CA 1
ATOM 827 C C . LEU A 1 100 ? 1.184 0.338 -5.619 1.00 92.06 100 LEU A C 1
ATOM 829 O O . LEU A 1 100 ? 0.543 -0.045 -4.642 1.00 92.06 100 LEU A O 1
ATOM 833 N N . HIS A 1 101 ? 0.902 1.481 -6.252 1.00 91.94 101 HIS A N 1
ATOM 834 C CA . HIS A 1 101 ? -0.203 2.353 -5.860 1.00 91.94 101 HIS A CA 1
ATOM 835 C C . HIS A 1 101 ? -1.555 1.633 -5.963 1.00 91.94 101 HIS A C 1
ATOM 837 O O . HIS A 1 101 ? -2.349 1.656 -5.020 1.00 91.94 101 HIS A O 1
ATOM 843 N N . TYR A 1 102 ? -1.803 0.935 -7.075 1.00 92.06 102 TYR A N 1
ATOM 844 C CA . TYR A 1 102 ? -3.046 0.197 -7.283 1.00 92.06 102 TYR A CA 1
ATOM 845 C C . TYR A 1 102 ? -3.219 -0.941 -6.267 1.00 92.06 102 TYR A C 1
ATOM 847 O O . TYR A 1 102 ? -4.265 -1.019 -5.616 1.00 92.06 102 TYR A O 1
ATOM 855 N N . LEU A 1 103 ? -2.191 -1.779 -6.069 1.00 90.81 103 LEU A N 1
ATOM 856 C CA . LEU A 1 103 ? -2.230 -2.886 -5.103 1.00 90.81 103 LEU A CA 1
ATOM 857 C C . LEU A 1 103 ? -2.341 -2.375 -3.656 1.00 90.81 103 LEU A C 1
ATOM 859 O O . LEU A 1 103 ? -3.073 -2.955 -2.853 1.00 90.81 103 LEU A O 1
ATOM 863 N N . GLY A 1 104 ? -1.648 -1.281 -3.326 1.00 90.44 104 GLY A N 1
ATOM 864 C CA . GLY A 1 104 ? -1.638 -0.685 -1.990 1.00 90.44 104 GLY A CA 1
ATOM 865 C C . GLY A 1 104 ? -2.947 0.015 -1.619 1.00 90.44 104 GLY A C 1
ATOM 866 O O . GLY A 1 104 ? -3.347 -0.016 -0.455 1.00 90.44 104 GLY A O 1
ATOM 867 N N . SER A 1 105 ? -3.667 0.578 -2.596 1.00 90.75 105 SER A N 1
ATOM 868 C CA . SER A 1 105 ? -4.910 1.332 -2.363 1.00 90.75 105 SER A CA 1
ATOM 869 C C . SER A 1 105 ? -5.985 0.540 -1.604 1.00 90.75 105 SER A C 1
ATOM 871 O O . SER A 1 105 ? -6.755 1.106 -0.828 1.00 90.75 105 SER A O 1
ATOM 873 N N . ARG A 1 106 ? -6.015 -0.788 -1.773 1.00 88.88 106 ARG A N 1
ATOM 874 C CA . ARG A 1 106 ? -6.966 -1.691 -1.106 1.00 88.88 106 ARG A CA 1
ATOM 875 C C . ARG A 1 106 ? -6.640 -1.945 0.366 1.00 88.88 106 ARG A C 1
ATOM 877 O O . ARG A 1 106 ? -7.536 -2.329 1.113 1.00 88.88 106 ARG A O 1
ATOM 884 N N . LEU A 1 107 ? -5.400 -1.718 0.795 1.00 91.25 107 LEU A N 1
ATOM 885 C CA . LEU A 1 107 ? -4.970 -1.978 2.170 1.00 91.25 107 LEU A CA 1
ATOM 886 C C . LEU A 1 107 ? -5.489 -0.916 3.148 1.00 91.25 107 LEU A C 1
ATOM 888 O O . LEU A 1 107 ? -5.811 -1.244 4.286 1.00 91.25 107 LEU A O 1
ATOM 892 N N . ILE A 1 108 ? -5.639 0.329 2.685 1.00 89.00 108 ILE A N 1
ATOM 893 C CA . ILE A 1 108 ? -6.139 1.462 3.479 1.00 89.00 108 ILE A CA 1
ATOM 894 C C . ILE A 1 108 ? -7.539 1.181 4.064 1.00 89.00 108 ILE A C 1
ATOM 896 O O . ILE A 1 108 ? -7.679 1.191 5.287 1.00 89.00 108 ILE A O 1
ATOM 900 N N . PRO A 1 109 ? -8.584 0.875 3.264 1.00 91.88 109 PRO A N 1
ATOM 901 C CA . PRO A 1 109 ? -9.914 0.607 3.815 1.00 91.88 109 PRO A CA 1
ATOM 902 C C . PRO A 1 109 ? -9.957 -0.651 4.696 1.00 91.88 109 PRO A C 1
ATOM 904 O O . PRO A 1 109 ? -10.743 -0.697 5.640 1.00 91.88 109 PRO A O 1
ATOM 907 N N . LEU A 1 110 ? -9.113 -1.657 4.430 1.00 91.62 110 LEU A N 1
ATOM 908 C CA . LEU A 1 110 ? -9.004 -2.855 5.272 1.00 91.62 110 LEU A CA 1
ATOM 909 C C . LEU A 1 110 ? -8.397 -2.537 6.643 1.00 91.62 110 LEU A C 1
ATOM 911 O O . LEU A 1 110 ? -8.898 -3.029 7.650 1.00 91.62 110 LEU A O 1
ATOM 915 N N . ALA A 1 111 ? -7.371 -1.685 6.691 1.00 89.62 111 ALA A N 1
ATOM 916 C CA . ALA A 1 111 ? -6.774 -1.227 7.942 1.00 89.62 111 ALA A CA 1
ATOM 917 C C . ALA A 1 111 ? -7.787 -0.442 8.791 1.00 89.62 111 ALA A C 1
ATOM 919 O O . ALA A 1 111 ? -7.943 -0.725 9.978 1.00 89.62 111 ALA A O 1
ATOM 920 N N . PHE A 1 112 ? -8.553 0.464 8.173 1.00 88.94 112 PHE A N 1
ATOM 921 C CA . PHE A 1 112 ? -9.639 1.170 8.862 1.00 88.94 112 PHE A CA 1
ATOM 922 C C . PHE A 1 112 ? -10.732 0.220 9.364 1.00 88.94 112 PHE A C 1
ATOM 924 O O . PHE A 1 112 ? -11.222 0.374 10.484 1.00 88.94 112 PHE A O 1
ATOM 931 N N . ALA A 1 113 ? -11.116 -0.779 8.564 1.00 91.94 113 ALA A N 1
ATOM 932 C CA . ALA A 1 113 ? -12.090 -1.780 8.985 1.00 91.94 113 ALA A CA 1
ATOM 933 C C . ALA A 1 113 ? -11.583 -2.596 10.185 1.00 91.94 113 ALA A C 1
ATOM 935 O O . ALA A 1 113 ? -12.354 -2.836 11.115 1.00 91.94 113 ALA A O 1
ATOM 936 N N . ALA A 1 114 ? -10.302 -2.979 10.194 1.00 91.56 114 ALA A N 1
ATOM 937 C CA . ALA A 1 114 ? -9.685 -3.703 11.303 1.00 91.56 114 ALA A CA 1
ATOM 938 C C . ALA A 1 114 ? -9.698 -2.866 12.592 1.00 91.56 114 ALA A C 1
ATOM 940 O O . ALA A 1 114 ? -10.202 -3.333 13.612 1.00 91.56 114 ALA A O 1
ATOM 941 N N . GLN A 1 115 ? -9.251 -1.607 12.515 1.00 88.31 115 GLN A N 1
ATOM 942 C CA . GLN A 1 115 ? -9.265 -0.666 13.643 1.00 88.31 115 GLN A CA 1
ATOM 943 C C . GLN A 1 115 ? -10.676 -0.452 14.197 1.00 88.31 115 GLN A C 1
ATOM 945 O O . GLN A 1 115 ? -10.882 -0.461 15.409 1.00 88.31 115 GLN A O 1
ATOM 950 N N . ARG A 1 116 ? -11.675 -0.304 13.317 1.00 89.25 116 ARG A N 1
ATOM 951 C CA . ARG A 1 116 ? -13.074 -0.155 13.732 1.00 89.25 116 ARG A CA 1
ATOM 952 C C . ARG A 1 116 ? -13.594 -1.402 14.446 1.00 89.25 116 ARG A C 1
ATOM 954 O O . ARG A 1 116 ? -14.220 -1.278 15.493 1.00 89.25 116 ARG A O 1
ATOM 961 N N . CYS A 1 117 ? -13.322 -2.591 13.907 1.00 91.19 117 CYS A N 1
ATOM 962 C CA . CYS A 1 117 ? -13.742 -3.848 14.531 1.00 91.19 117 CYS A CA 1
ATOM 963 C C . CYS A 1 117 ? -13.074 -4.051 15.902 1.00 91.19 117 CYS A C 1
ATOM 965 O O . CYS A 1 117 ? -13.724 -4.515 16.838 1.00 91.19 117 CYS A O 1
ATOM 967 N N . GLU A 1 118 ? -11.800 -3.675 16.040 1.00 90.50 118 GLU A N 1
ATOM 968 C CA . GLU A 1 118 ? -11.084 -3.703 17.318 1.00 90.50 118 GLU A CA 1
ATOM 969 C C . GLU A 1 118 ? -11.681 -2.716 18.331 1.00 90.50 118 GLU A C 1
ATOM 971 O O . GLU A 1 118 ? -11.922 -3.087 19.482 1.00 90.50 118 GLU A O 1
ATOM 976 N N . ALA A 1 119 ? -11.977 -1.485 17.907 1.00 88.38 119 ALA A N 1
ATOM 977 C CA . ALA A 1 119 ? -12.619 -0.486 18.756 1.00 88.38 119 ALA A CA 1
ATOM 978 C C . ALA A 1 119 ? -13.996 -0.964 19.252 1.00 88.38 119 ALA A C 1
ATOM 980 O O . ALA A 1 119 ? -14.278 -0.902 20.449 1.00 88.38 119 ALA A O 1
ATOM 981 N N . ASP A 1 120 ? -14.818 -1.531 18.364 1.00 89.25 120 ASP A N 1
ATOM 982 C CA . ASP A 1 120 ? -16.130 -2.088 18.714 1.00 89.25 120 ASP A CA 1
ATOM 983 C C . ASP A 1 120 ? -16.020 -3.270 19.697 1.00 89.25 120 ASP A C 1
ATOM 985 O O . ASP A 1 120 ? -16.892 -3.466 20.554 1.00 89.25 120 ASP A O 1
ATOM 989 N N . PHE A 1 121 ? -14.963 -4.078 19.583 1.00 90.81 121 PHE A N 1
ATOM 990 C CA . PHE A 1 121 ? -14.682 -5.175 20.509 1.00 90.81 121 PHE A CA 1
ATOM 991 C C . PHE A 1 121 ? -14.272 -4.658 21.890 1.00 90.81 121 PHE A C 1
ATOM 993 O O . PHE A 1 121 ? -14.873 -5.059 22.887 1.00 90.81 121 PHE A O 1
ATOM 1000 N N . ARG A 1 122 ? -13.333 -3.704 21.954 1.00 90.00 122 ARG A N 1
ATOM 1001 C CA . ARG A 1 122 ? -12.925 -3.048 23.210 1.00 90.00 122 ARG A CA 1
ATOM 1002 C C . ARG A 1 122 ? -14.107 -2.376 23.904 1.00 90.00 122 ARG A C 1
ATOM 1004 O O . ARG A 1 122 ? -14.284 -2.549 25.106 1.00 90.00 122 ARG A O 1
ATOM 1011 N N . TYR A 1 123 ? -14.961 -1.691 23.148 1.00 88.62 123 TYR A N 1
ATOM 1012 C CA . TYR A 1 123 ? -16.184 -1.093 23.680 1.00 88.62 123 TYR A CA 1
ATOM 1013 C C . TYR A 1 123 ? -17.126 -2.145 24.282 1.00 88.62 123 TYR A C 1
ATOM 1015 O O . TYR A 1 123 ? -17.663 -1.947 25.368 1.00 88.62 123 TYR A O 1
ATOM 1023 N N . THR A 1 124 ? -17.283 -3.298 23.621 1.00 88.00 124 THR A N 1
ATOM 1024 C CA . THR A 1 124 ? -18.111 -4.401 24.145 1.00 88.00 124 THR A CA 1
ATOM 1025 C C . THR A 1 124 ? -17.554 -4.939 25.470 1.00 88.00 124 THR A C 1
ATOM 1027 O O . THR A 1 124 ? -18.323 -5.199 26.390 1.00 88.00 124 THR A O 1
ATOM 1030 N N . LEU A 1 125 ? -16.228 -5.044 25.611 1.00 89.44 125 LEU A N 1
ATOM 1031 C CA . LEU A 1 125 ? -15.594 -5.452 26.872 1.00 89.44 125 LEU A CA 1
ATOM 1032 C C . LEU A 1 125 ? -15.838 -4.449 28.007 1.00 89.44 125 LEU A C 1
ATOM 1034 O O . LEU A 1 125 ? -16.116 -4.857 29.133 1.00 89.44 125 LEU A O 1
ATOM 1038 N N . VAL A 1 126 ? -15.773 -3.146 27.712 1.00 90.06 126 VAL A N 1
ATOM 1039 C CA . VAL A 1 126 ? -16.104 -2.096 28.690 1.00 90.06 126 VAL A CA 1
ATOM 1040 C C . VAL A 1 126 ? -17.565 -2.217 29.129 1.00 90.06 126 VAL A C 1
ATOM 1042 O O . VAL A 1 126 ? -17.832 -2.226 30.326 1.00 90.06 126 VAL A O 1
ATOM 1045 N N . GLN A 1 127 ? -18.497 -2.419 28.191 1.00 87.56 127 GLN A N 1
ATOM 1046 C CA . GLN A 1 127 ? -19.914 -2.611 28.521 1.00 87.56 127 GLN A CA 1
ATOM 1047 C C . GLN A 1 127 ? -20.155 -3.815 29.441 1.00 87.56 127 GLN A C 1
ATOM 1049 O O . GLN A 1 127 ? -20.945 -3.700 30.376 1.00 87.56 127 GLN A O 1
ATOM 1054 N N . ILE A 1 128 ? -19.483 -4.945 29.193 1.00 88.25 128 ILE A N 1
ATOM 1055 C CA . ILE A 1 128 ? -19.588 -6.147 30.036 1.00 88.25 128 ILE A CA 1
ATOM 1056 C C . ILE A 1 128 ? -19.091 -5.848 31.452 1.00 88.25 128 ILE A C 1
ATOM 1058 O O . ILE A 1 128 ? -19.769 -6.188 32.418 1.00 88.25 128 ILE A O 1
ATOM 1062 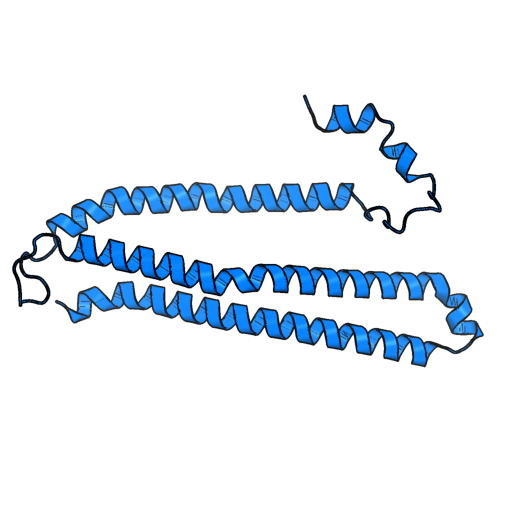N N . ARG A 1 129 ? -17.951 -5.155 31.581 1.00 88.50 129 ARG A N 1
ATOM 1063 C CA . ARG A 1 129 ? -17.407 -4.742 32.882 1.00 88.50 129 ARG A CA 1
ATOM 1064 C C . ARG A 1 129 ? -18.382 -3.840 33.640 1.00 88.50 129 ARG A C 1
ATOM 1066 O O . ARG A 1 129 ? -18.603 -4.054 34.830 1.00 88.50 129 ARG A O 1
ATOM 1073 N N . ASP A 1 130 ? -18.985 -2.872 32.962 1.00 90.00 130 ASP A N 1
ATOM 1074 C CA . ASP A 1 130 ? -19.885 -1.908 33.599 1.00 90.00 130 ASP A CA 1
ATOM 1075 C C . ASP A 1 130 ? -21.229 -2.549 34.014 1.00 90.00 130 ASP A C 1
ATOM 1077 O O . ASP A 1 130 ? -21.841 -2.111 34.984 1.00 90.00 130 ASP A O 1
ATOM 1081 N N . HIS A 1 131 ? -21.664 -3.629 33.347 1.00 86.81 131 HIS A N 1
ATOM 1082 C CA . HIS A 1 131 ? -22.913 -4.355 33.647 1.00 86.81 131 HIS A CA 1
ATOM 1083 C C . HIS A 1 131 ? -22.693 -5.699 34.367 1.00 86.81 131 HIS A C 1
ATOM 1085 O O . HIS A 1 131 ? -23.575 -6.561 34.355 1.00 86.81 131 HIS A O 1
ATOM 1091 N N . THR A 1 132 ? -21.542 -5.884 35.023 1.00 85.12 132 THR A N 1
ATOM 1092 C CA . THR A 1 132 ? -21.163 -7.156 35.670 1.00 85.12 132 THR A CA 1
ATOM 1093 C C . THR A 1 132 ? -22.210 -7.642 36.679 1.00 85.12 132 THR A C 1
ATOM 1095 O O . THR A 1 132 ? -22.532 -8.826 36.705 1.00 85.12 132 THR A O 1
ATOM 1098 N N . GLU A 1 133 ? -22.793 -6.739 37.473 1.00 83.12 133 GLU A N 1
ATOM 1099 C CA . GLU A 1 133 ? -23.811 -7.088 38.475 1.00 83.12 1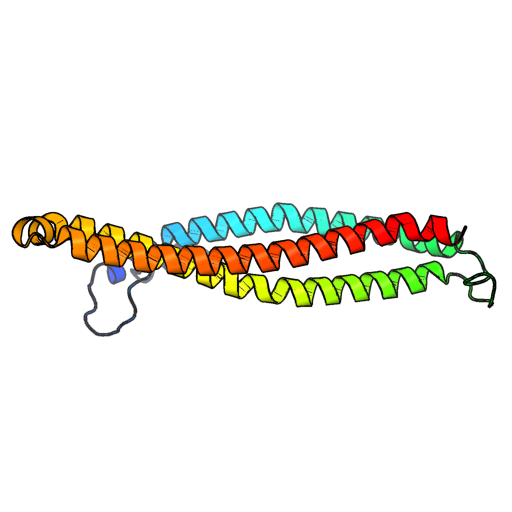33 GLU A CA 1
ATOM 1100 C C . GLU A 1 133 ? -25.085 -7.645 37.826 1.00 83.12 133 GLU A C 1
ATOM 1102 O O . GLU A 1 133 ? -25.609 -8.667 38.257 1.00 83.12 133 GLU A O 1
ATOM 1107 N N . SER A 1 134 ? -25.540 -7.035 36.728 1.00 82.12 134 SER A N 1
ATOM 1108 C CA . SER A 1 134 ? -26.693 -7.541 35.976 1.00 82.12 134 SER A CA 1
ATOM 1109 C C . SER A 1 134 ? -26.394 -8.907 35.358 1.00 82.12 134 SER A C 1
ATOM 1111 O O . SER A 1 134 ? -27.211 -9.818 35.452 1.00 82.12 134 SER A O 1
ATOM 1113 N N . ILE A 1 135 ? -25.208 -9.087 34.774 1.00 81.56 135 ILE A N 1
ATOM 1114 C CA . ILE A 1 135 ? -24.814 -10.356 34.148 1.00 81.56 135 ILE A CA 1
ATOM 1115 C C . ILE A 1 135 ? -24.739 -11.483 35.188 1.00 81.56 135 ILE A C 1
ATOM 1117 O O . ILE A 1 135 ? -25.255 -12.573 34.936 1.00 81.56 135 ILE A O 1
ATOM 1121 N N . ALA A 1 136 ? -24.164 -11.211 36.363 1.00 82.44 136 ALA A N 1
ATOM 1122 C CA . ALA A 1 136 ? -24.056 -12.174 37.456 1.00 82.44 136 ALA A CA 1
ATOM 1123 C C . ALA A 1 136 ? -25.425 -12.527 38.065 1.00 82.44 136 ALA A C 1
ATOM 1125 O O . ALA A 1 136 ? -25.689 -13.691 38.356 1.00 82.44 136 ALA A O 1
ATOM 1126 N N . LEU A 1 137 ? -26.321 -11.543 38.215 1.00 84.69 137 LEU A N 1
ATOM 1127 C CA . LEU A 1 137 ? -27.674 -11.756 38.743 1.00 84.69 137 LEU A CA 1
ATOM 1128 C C . LEU A 1 137 ? -28.571 -12.549 37.780 1.00 84.69 137 LEU A C 1
ATOM 1130 O O . LEU A 1 137 ? -29.354 -13.384 38.228 1.00 84.69 137 LEU A O 1
ATOM 1134 N N . TYR A 1 138 ? -28.463 -12.306 36.469 1.00 85.81 138 TYR A N 1
ATOM 1135 C CA . TYR A 1 138 ? -29.262 -12.991 35.443 1.00 85.81 138 TYR A CA 1
ATOM 1136 C C . TYR A 1 138 ? -28.600 -14.262 34.879 1.00 85.81 138 TYR A C 1
ATOM 1138 O O . TYR A 1 138 ? -29.218 -14.957 34.073 1.00 85.81 138 TYR A O 1
ATOM 1146 N N . GLY A 1 139 ? -27.361 -14.579 35.275 1.00 84.00 139 GLY A N 1
ATOM 1147 C CA . GLY A 1 139 ? -26.621 -15.756 34.802 1.00 84.00 139 GLY A CA 1
ATOM 1148 C C . GLY A 1 139 ? -26.337 -15.749 33.294 1.00 84.00 139 GLY A C 1
ATOM 1149 O O . GLY A 1 139 ? -26.233 -16.807 32.674 1.00 84.00 139 GLY A O 1
ATOM 1150 N N . SER A 1 140 ? -26.245 -14.570 32.670 1.00 85.75 140 SER A N 1
ATOM 1151 C CA . SER A 1 140 ? -26.176 -14.416 31.208 1.00 85.75 140 SER A CA 1
ATOM 1152 C C . SER A 1 140 ? -24.756 -14.496 30.624 1.00 85.75 140 SER A C 1
ATOM 1154 O O . SER A 1 140 ? -24.538 -14.098 29.478 1.00 85.75 140 SER A O 1
ATOM 1156 N N . GLU A 1 141 ? -23.791 -15.022 31.381 1.00 88.81 141 GLU A N 1
ATOM 1157 C CA . GLU A 1 141 ? -22.363 -15.070 31.025 1.00 88.81 141 GLU A CA 1
ATOM 1158 C C . GLU A 1 141 ? -22.105 -15.779 29.687 1.00 88.81 141 GLU A C 1
ATOM 1160 O O . GLU A 1 141 ? -21.412 -15.253 28.820 1.00 88.81 141 GLU A O 1
ATOM 1165 N N . GLU A 1 142 ? -22.737 -16.934 29.469 1.00 89.38 142 GLU A N 1
ATOM 1166 C CA . GLU A 1 142 ? -22.595 -17.718 28.235 1.00 89.38 142 GLU A CA 1
ATOM 1167 C C . GLU A 1 142 ? -23.121 -16.966 26.997 1.00 89.38 142 GLU A C 1
ATOM 1169 O O . GLU A 1 142 ? -22.605 -17.115 25.888 1.00 89.38 142 GLU A O 1
ATOM 1174 N N . THR A 1 143 ? -24.132 -16.111 27.176 1.00 88.19 143 THR A N 1
ATOM 1175 C CA . THR A 1 143 ? -24.693 -15.306 26.079 1.00 88.19 143 THR A CA 1
ATOM 1176 C C . THR A 1 143 ? -23.743 -14.174 25.686 1.00 88.19 143 THR A C 1
ATOM 1178 O O . THR A 1 143 ? -23.501 -13.959 24.495 1.00 88.19 143 THR A O 1
ATOM 1181 N N . GLU A 1 144 ? -23.148 -13.489 26.666 1.00 89.00 144 GLU A N 1
ATOM 1182 C CA . GLU A 1 144 ? -22.132 -12.460 26.407 1.00 89.00 144 GLU A CA 1
ATOM 1183 C C . GLU A 1 144 ? -20.832 -13.067 25.856 1.00 89.00 144 GLU A C 1
ATOM 1185 O O . GLU A 1 144 ? -20.219 -12.488 24.955 1.00 89.00 144 GLU A O 1
ATOM 1190 N N . ASN A 1 145 ? -20.457 -14.276 26.287 1.00 90.81 145 ASN A N 1
ATOM 1191 C CA . ASN A 1 145 ? -19.310 -14.998 25.733 1.00 90.81 145 ASN A CA 1
ATOM 1192 C C . ASN A 1 145 ? -19.490 -15.289 24.231 1.00 90.81 145 ASN A C 1
ATOM 1194 O O . ASN A 1 145 ? -18.634 -14.934 23.420 1.00 90.81 145 ASN A O 1
ATOM 1198 N N . ARG A 1 146 ? -20.651 -15.819 23.816 1.00 91.81 146 ARG A N 1
ATOM 1199 C CA . ARG A 1 146 ? -20.960 -16.035 22.385 1.00 91.81 146 ARG A CA 1
ATOM 1200 C C . ARG A 1 146 ? -20.966 -14.737 21.578 1.00 91.81 146 ARG A C 1
ATOM 1202 O O . ARG A 1 146 ? -20.560 -14.718 20.410 1.00 91.81 146 ARG A O 1
ATOM 1209 N N . ARG A 1 147 ? -21.413 -13.632 22.182 1.00 89.38 147 ARG A N 1
ATOM 1210 C CA . ARG A 1 147 ? -21.387 -12.301 21.558 1.00 89.38 147 ARG A CA 1
ATOM 1211 C C . ARG A 1 147 ? -19.954 -11.812 21.330 1.00 89.38 147 ARG A C 1
ATOM 1213 O O . ARG A 1 147 ? -19.668 -11.279 20.253 1.00 89.38 147 ARG A O 1
ATOM 1220 N N . LEU A 1 148 ? -19.058 -12.008 22.298 1.00 92.00 148 LEU A N 1
ATOM 1221 C CA . LEU A 1 148 ? -17.632 -11.701 22.155 1.00 92.00 148 LEU A CA 1
ATOM 1222 C C . LEU A 1 148 ? -16.968 -12.586 21.102 1.00 92.00 148 LEU A C 1
ATOM 1224 O O . LEU A 1 148 ? -16.255 -12.067 20.244 1.00 92.00 148 LEU A O 1
ATOM 1228 N N . GLU A 1 149 ? -17.253 -13.887 21.113 1.00 94.38 149 GLU A N 1
ATOM 1229 C CA . GLU A 1 149 ? -16.710 -14.835 20.141 1.00 94.38 149 GLU A CA 1
ATOM 1230 C C . GLU A 1 149 ? -17.105 -14.452 18.708 1.00 94.38 149 GLU A C 1
ATOM 1232 O O . GLU A 1 149 ? -16.253 -14.365 17.824 1.00 94.38 149 GLU A O 1
ATOM 1237 N N . THR A 1 150 ? -18.376 -14.107 18.488 1.00 93.19 150 THR A N 1
ATOM 1238 C CA . THR A 1 150 ? -18.866 -13.656 17.176 1.00 93.19 150 THR A CA 1
ATOM 1239 C C . THR A 1 150 ? -18.119 -12.407 16.696 1.00 93.19 150 THR A C 1
ATOM 1241 O O . THR A 1 150 ? -17.707 -12.325 15.538 1.00 93.19 150 THR A O 1
ATOM 1244 N N . LYS A 1 151 ? -17.899 -11.425 17.581 1.00 90.75 151 LYS A N 1
ATOM 1245 C CA . LYS A 1 151 ? -17.137 -10.208 17.249 1.00 90.75 151 LYS A CA 1
ATOM 1246 C C . LYS A 1 151 ? -15.666 -10.513 16.972 1.00 90.75 151 LYS A C 1
ATOM 1248 O O . LYS A 1 151 ? -15.097 -9.962 16.031 1.00 90.75 151 LYS A O 1
ATOM 1253 N N . PHE A 1 152 ? -15.064 -11.413 17.740 1.00 93.81 152 PHE A N 1
ATOM 1254 C CA . PHE A 1 152 ? -13.680 -11.829 17.550 1.00 93.81 152 PHE A CA 1
ATOM 1255 C C . PHE A 1 152 ? -13.474 -12.537 16.203 1.00 93.81 152 PHE A C 1
ATOM 1257 O O . PHE A 1 152 ? -12.533 -12.215 15.479 1.00 93.81 152 PHE A O 1
ATOM 1264 N N . GLN A 1 153 ? -14.398 -13.412 15.796 1.00 94.81 153 GLN A N 1
ATOM 1265 C CA . GLN A 1 153 ? -14.370 -14.054 14.476 1.00 94.81 153 GLN A CA 1
ATOM 1266 C C . GLN A 1 153 ? -14.437 -13.031 13.325 1.00 94.81 153 GLN A C 1
ATOM 1268 O O . GLN A 1 153 ? -13.789 -13.208 12.289 1.00 94.81 153 GLN A O 1
ATOM 1273 N N . VAL A 1 154 ? -15.184 -11.933 13.498 1.00 93.50 154 VAL A N 1
ATOM 1274 C CA . VAL A 1 154 ? -15.219 -10.830 12.521 1.00 93.50 154 VAL A CA 1
ATOM 1275 C C . VAL A 1 154 ? -13.864 -10.122 12.442 1.00 93.50 154 VAL A C 1
ATOM 1277 O O . VAL A 1 154 ? -13.364 -9.918 11.335 1.00 93.50 154 VAL A O 1
ATOM 1280 N N . ILE A 1 155 ? -13.235 -9.813 13.582 1.00 94.25 155 ILE A N 1
ATOM 1281 C CA . ILE A 1 155 ? -11.887 -9.214 13.621 1.00 94.25 155 ILE A CA 1
ATOM 1282 C C . ILE A 1 155 ? -10.884 -10.121 12.906 1.00 94.25 155 ILE A C 1
ATOM 1284 O O . ILE A 1 155 ? -10.175 -9.663 12.012 1.00 94.25 155 ILE A O 1
ATOM 1288 N N . GLN A 1 156 ? -10.869 -11.416 13.236 1.00 94.69 156 GLN A N 1
ATOM 1289 C CA . GLN A 1 156 ? -9.984 -12.393 12.599 1.00 94.69 156 GLN A CA 1
ATOM 1290 C C . GLN A 1 156 ? -10.152 -12.410 11.079 1.00 94.69 156 GLN A C 1
ATOM 1292 O O . GLN A 1 156 ? -9.159 -12.417 10.354 1.00 94.69 156 GLN A O 1
ATOM 1297 N N . ARG A 1 157 ? -11.394 -12.369 10.580 1.00 95.62 157 ARG A N 1
ATOM 1298 C CA . ARG A 1 157 ? -11.670 -12.336 9.138 1.00 95.62 157 ARG A CA 1
ATOM 1299 C C . ARG A 1 157 ? -11.103 -11.079 8.480 1.00 95.62 157 ARG A C 1
ATOM 1301 O O . ARG A 1 157 ? -10.459 -11.186 7.440 1.00 95.62 157 ARG A O 1
ATOM 1308 N N . VAL A 1 158 ? -11.325 -9.906 9.072 1.00 94.56 158 VAL A N 1
ATOM 1309 C CA . VAL A 1 158 ? -10.843 -8.630 8.515 1.00 94.56 158 VAL A CA 1
ATOM 1310 C C . VAL A 1 158 ? -9.315 -8.570 8.526 1.00 94.56 158 VAL A C 1
ATOM 1312 O O . VAL A 1 158 ? -8.709 -8.220 7.514 1.00 94.56 158 VAL A O 1
ATOM 1315 N N . VAL A 1 159 ? -8.685 -8.986 9.626 1.00 92.94 159 VAL A N 1
ATOM 1316 C CA . VAL A 1 159 ? -7.221 -9.039 9.753 1.00 92.94 159 VAL A CA 1
ATOM 1317 C C . VAL A 1 159 ? -6.623 -10.066 8.787 1.00 92.94 159 VAL A C 1
ATOM 1319 O O . VAL A 1 159 ? -5.594 -9.808 8.169 1.00 92.94 159 VAL A O 1
ATOM 1322 N N . TRP A 1 160 ? -7.281 -11.207 8.572 1.00 95.94 160 TRP A N 1
ATOM 1323 C CA . TRP A 1 160 ? -6.850 -12.202 7.586 1.00 95.94 160 TRP A CA 1
ATOM 1324 C C . TRP A 1 160 ? -6.882 -11.664 6.154 1.00 95.94 160 TRP A C 1
ATOM 1326 O O . TRP A 1 160 ? -5.931 -11.868 5.397 1.00 95.94 160 TRP A O 1
ATOM 1336 N N . GLU A 1 161 ? -7.935 -10.935 5.782 1.00 94.25 161 GLU A N 1
ATOM 1337 C CA . GLU A 1 161 ? -7.985 -10.249 4.489 1.00 94.25 161 GLU A CA 1
ATOM 1338 C C . GLU A 1 161 ? -6.883 -9.188 4.385 1.00 94.25 161 GLU A C 1
ATOM 1340 O O . GLU A 1 161 ? -6.129 -9.191 3.411 1.00 94.25 161 GLU A O 1
ATOM 1345 N N . GLN A 1 162 ? -6.687 -8.357 5.412 1.00 93.44 162 GLN A N 1
ATOM 1346 C CA . GLN A 1 162 ? -5.587 -7.388 5.451 1.00 93.44 162 GLN A CA 1
ATOM 1347 C C . GLN A 1 162 ? -4.219 -8.061 5.236 1.00 93.44 162 GLN A C 1
ATOM 1349 O O . GLN A 1 162 ? -3.439 -7.610 4.395 1.00 93.44 162 GLN A O 1
ATOM 1354 N N . MET A 1 163 ? -3.947 -9.177 5.922 1.00 94.19 163 MET A N 1
ATOM 1355 C CA . MET A 1 163 ? -2.709 -9.951 5.770 1.00 94.19 163 MET A CA 1
ATOM 1356 C C . MET A 1 163 ? -2.554 -10.537 4.366 1.00 94.19 163 MET A C 1
ATOM 1358 O O . MET A 1 163 ? -1.456 -10.500 3.807 1.00 94.19 163 MET A O 1
ATOM 1362 N N . LYS A 1 164 ? -3.631 -11.051 3.757 1.00 93.94 164 LYS A N 1
ATOM 1363 C CA . LYS A 1 164 ? -3.590 -11.522 2.365 1.00 93.94 164 LYS A CA 1
ATOM 1364 C C . LYS A 1 164 ? -3.156 -10.401 1.433 1.00 93.94 164 LYS A C 1
ATOM 1366 O O . LYS A 1 164 ? -2.221 -10.606 0.663 1.00 93.94 164 LYS A O 1
ATOM 1371 N N . TYR A 1 165 ? -3.802 -9.239 1.481 1.00 93.00 165 TYR A N 1
ATOM 1372 C CA . TYR A 1 165 ? -3.455 -8.122 0.595 1.00 93.00 165 TYR A CA 1
ATOM 1373 C C . TYR A 1 165 ? -2.038 -7.607 0.861 1.00 93.00 165 TYR A C 1
ATOM 1375 O O . TYR A 1 165 ? -1.281 -7.412 -0.089 1.00 93.00 165 TYR A O 1
ATOM 1383 N N . ALA A 1 166 ? -1.635 -7.499 2.129 1.00 93.75 166 ALA A N 1
ATOM 1384 C CA . ALA A 1 166 ? -0.267 -7.146 2.495 1.00 93.75 166 ALA A CA 1
ATOM 1385 C C . ALA A 1 166 ? 0.753 -8.147 1.927 1.00 93.75 166 ALA A C 1
ATOM 1387 O O . ALA A 1 166 ? 1.777 -7.735 1.387 1.00 93.75 166 ALA A O 1
ATOM 1388 N N . LYS A 1 167 ? 0.474 -9.455 1.976 1.00 93.88 167 LYS A N 1
ATOM 1389 C CA . LYS A 1 167 ? 1.349 -10.484 1.395 1.00 93.88 167 LYS A CA 1
ATOM 1390 C C . LYS A 1 167 ? 1.483 -10.331 -0.119 1.00 93.88 167 LYS A C 1
ATOM 1392 O O . LYS A 1 167 ? 2.595 -10.407 -0.625 1.00 93.88 167 LYS A O 1
ATOM 1397 N N . HIS A 1 168 ? 0.381 -10.116 -0.841 1.00 91.00 168 HIS A N 1
ATOM 1398 C CA . HIS A 1 168 ? 0.431 -9.920 -2.297 1.00 91.00 168 HIS A CA 1
ATOM 1399 C C . HIS A 1 168 ? 1.210 -8.653 -2.673 1.00 91.00 168 HIS A C 1
ATOM 1401 O O . HIS A 1 168 ? 2.013 -8.692 -3.601 1.00 91.00 168 HIS A O 1
ATOM 1407 N N . LEU A 1 169 ? 1.021 -7.561 -1.925 1.00 93.56 169 LEU A N 1
ATOM 1408 C CA . LEU A 1 169 ? 1.773 -6.320 -2.109 1.00 93.56 169 LEU A CA 1
ATOM 1409 C C . LEU A 1 169 ? 3.273 -6.527 -1.868 1.00 93.56 169 LEU A C 1
ATOM 1411 O O . LEU A 1 169 ? 4.083 -6.127 -2.697 1.00 93.56 169 LEU A O 1
ATOM 1415 N N . ASN A 1 170 ? 3.637 -7.187 -0.765 1.00 93.56 170 ASN A N 1
ATOM 1416 C CA . ASN A 1 170 ? 5.032 -7.491 -0.445 1.00 93.56 170 ASN A CA 1
ATOM 1417 C C . ASN A 1 170 ? 5.662 -8.407 -1.496 1.00 93.56 170 ASN A C 1
ATOM 1419 O O . ASN A 1 170 ? 6.770 -8.148 -1.944 1.00 93.56 170 ASN A O 1
ATOM 1423 N N . LEU A 1 171 ? 4.944 -9.443 -1.935 1.00 93.06 171 LEU A N 1
ATOM 1424 C CA . LEU A 1 171 ? 5.410 -10.337 -2.990 1.00 93.06 171 LEU A CA 1
ATOM 1425 C C . LEU A 1 171 ? 5.706 -9.560 -4.279 1.00 93.06 171 LEU A C 1
ATOM 1427 O O . LEU A 1 171 ? 6.782 -9.714 -4.850 1.00 93.06 171 LEU A O 1
ATOM 1431 N N . PHE A 1 172 ? 4.782 -8.693 -4.704 1.00 92.62 172 PHE A N 1
ATOM 1432 C CA . PHE A 1 172 ? 4.989 -7.817 -5.855 1.00 92.62 172 PHE A CA 1
ATOM 1433 C C . PHE A 1 172 ? 6.202 -6.900 -5.661 1.00 92.62 172 PHE A C 1
ATOM 1435 O O . PHE A 1 172 ? 7.036 -6.805 -6.558 1.00 92.62 172 PHE A O 1
ATOM 1442 N N . TYR A 1 173 ? 6.327 -6.267 -4.491 1.00 91.50 173 TYR A N 1
ATOM 1443 C CA . TYR A 1 173 ? 7.453 -5.397 -4.161 1.00 91.50 173 TYR A CA 1
ATOM 1444 C C . TYR A 1 173 ? 8.797 -6.131 -4.254 1.00 91.50 173 TYR A C 1
ATOM 1446 O O . TYR A 1 173 ? 9.712 -5.620 -4.893 1.00 91.50 173 TYR A O 1
ATOM 1454 N N . PHE A 1 174 ? 8.904 -7.340 -3.691 1.00 91.88 174 PHE A N 1
ATOM 1455 C CA . PHE A 1 174 ? 10.124 -8.145 -3.777 1.00 91.88 174 PHE A CA 1
ATOM 1456 C C . PHE A 1 174 ? 10.468 -8.496 -5.224 1.00 91.88 174 PHE A C 1
ATOM 1458 O O . PHE A 1 174 ? 11.587 -8.241 -5.656 1.00 91.88 174 PHE A O 1
ATOM 1465 N N . PHE A 1 175 ? 9.512 -8.999 -6.010 1.00 90.50 175 PHE A N 1
ATOM 1466 C CA . PHE A 1 175 ? 9.771 -9.298 -7.423 1.00 90.50 175 PHE A CA 1
ATOM 1467 C C . PHE A 1 175 ? 10.185 -8.056 -8.215 1.00 90.50 175 PHE A C 1
ATOM 1469 O O . PHE A 1 175 ? 11.128 -8.109 -9.001 1.00 90.50 175 PHE A O 1
ATOM 1476 N N . TYR A 1 176 ? 9.509 -6.932 -7.991 1.00 90.69 176 TYR A N 1
ATOM 1477 C CA . TYR A 1 176 ? 9.834 -5.670 -8.643 1.00 90.69 176 TYR A CA 1
ATOM 1478 C C . TYR A 1 176 ? 11.226 -5.145 -8.246 1.00 90.69 176 TYR A C 1
ATOM 1480 O O . TYR A 1 176 ? 11.945 -4.601 -9.084 1.00 90.69 176 TYR A O 1
ATOM 1488 N N . ALA A 1 177 ? 11.650 -5.319 -6.996 1.00 88.56 177 ALA A N 1
ATOM 1489 C CA . ALA A 1 177 ? 12.992 -4.930 -6.569 1.00 88.56 177 ALA A CA 1
ATOM 1490 C C . ALA A 1 177 ? 14.077 -5.819 -7.209 1.00 88.56 177 ALA A C 1
ATOM 1492 O O . ALA A 1 177 ? 15.066 -5.305 -7.732 1.00 88.56 177 ALA A O 1
ATOM 1493 N N . GLU A 1 178 ? 13.864 -7.137 -7.237 1.00 89.50 178 GLU A N 1
ATOM 1494 C CA . GLU A 1 178 ? 14.847 -8.111 -7.736 1.00 89.50 178 GLU A CA 1
ATOM 1495 C C . GLU A 1 178 ? 15.031 -8.061 -9.261 1.00 89.50 178 GLU A C 1
ATOM 1497 O O . GLU A 1 178 ? 16.153 -8.176 -9.758 1.00 89.50 178 GLU A O 1
ATOM 1502 N N . ILE A 1 179 ? 13.962 -7.816 -10.032 1.00 87.56 179 ILE A N 1
ATOM 1503 C CA . ILE A 1 179 ? 14.059 -7.687 -11.499 1.00 87.56 179 ILE A CA 1
ATOM 1504 C C . ILE A 1 179 ? 15.033 -6.566 -11.889 1.00 87.56 179 ILE A C 1
ATOM 1506 O O . ILE A 1 179 ? 15.812 -6.735 -12.828 1.00 87.56 179 ILE A O 1
ATOM 1510 N N . GLY A 1 180 ? 15.044 -5.449 -11.153 1.00 81.00 180 GLY A N 1
ATOM 1511 C CA . GLY A 1 180 ? 15.945 -4.325 -11.424 1.00 81.00 180 GLY A CA 1
ATOM 1512 C C . GLY A 1 180 ? 17.430 -4.664 -11.247 1.00 81.00 180 GLY A C 1
ATOM 1513 O O . GLY A 1 180 ? 18.272 -4.080 -11.926 1.00 81.00 180 GLY A O 1
ATOM 1514 N N . ILE A 1 181 ? 17.748 -5.627 -10.378 1.00 81.81 181 ILE A N 1
ATOM 1515 C CA . ILE A 1 181 ? 19.119 -6.092 -10.123 1.00 81.81 181 ILE A CA 1
ATOM 1516 C C . ILE A 1 181 ? 19.555 -7.099 -11.188 1.00 81.81 181 ILE A C 1
ATOM 1518 O O . ILE A 1 181 ? 20.698 -7.070 -11.636 1.00 81.81 181 ILE A O 1
ATOM 1522 N N . ILE A 1 182 ? 18.648 -7.984 -11.606 1.00 82.81 182 ILE A N 1
ATOM 1523 C CA . ILE A 1 182 ? 18.944 -9.071 -12.549 1.00 82.81 182 ILE A CA 1
ATOM 1524 C C . ILE A 1 182 ? 19.033 -8.555 -13.990 1.00 82.81 182 ILE A C 1
ATOM 1526 O O . ILE A 1 182 ? 19.856 -9.031 -14.770 1.00 82.81 182 ILE A O 1
ATOM 1530 N N . PHE A 1 183 ? 18.215 -7.564 -14.348 1.00 80.50 183 PHE A N 1
ATOM 1531 C CA . PHE A 1 183 ? 18.066 -7.091 -15.724 1.00 80.50 183 PHE A CA 1
ATOM 1532 C C . PHE A 1 183 ? 19.387 -6.721 -16.432 1.00 80.50 183 PHE A C 1
ATOM 1534 O O . PHE A 1 183 ? 19.579 -7.172 -17.564 1.00 80.50 183 PHE A O 1
ATOM 1541 N N . PRO A 1 184 ? 20.335 -5.987 -15.809 1.00 75.56 184 PRO A N 1
ATOM 1542 C CA . PRO A 1 184 ? 21.628 -5.698 -16.429 1.00 75.56 184 PRO A CA 1
ATOM 1543 C C . PRO A 1 184 ? 22.422 -6.958 -16.802 1.00 75.56 184 PRO A C 1
ATOM 1545 O O . PRO A 1 184 ? 23.032 -6.989 -17.866 1.00 75.56 184 PRO A O 1
ATOM 1548 N N . TYR A 1 185 ? 22.377 -8.009 -15.976 1.00 80.25 185 TYR A N 1
ATOM 1549 C CA . TYR A 1 185 ? 23.093 -9.266 -16.230 1.00 80.25 185 TYR A CA 1
ATOM 1550 C C . TYR A 1 185 ? 22.509 -10.079 -17.387 1.00 80.25 185 TYR A C 1
ATOM 1552 O O . TYR A 1 185 ? 23.214 -10.895 -17.963 1.00 80.25 185 TYR A O 1
ATOM 1560 N N . CYS A 1 186 ? 21.230 -9.895 -17.723 1.00 76.75 186 CYS A N 1
ATOM 1561 C CA . CYS A 1 186 ? 20.601 -10.612 -18.834 1.00 76.75 186 CYS A CA 1
ATOM 1562 C C . CYS A 1 186 ? 20.898 -9.995 -20.208 1.00 76.75 186 CYS A C 1
ATOM 1564 O O . CYS A 1 186 ? 20.607 -10.622 -21.224 1.00 76.75 186 CYS A O 1
ATOM 1566 N N . ILE A 1 187 ? 21.385 -8.754 -20.242 1.00 72.38 187 ILE A N 1
ATOM 1567 C CA . ILE A 1 187 ? 21.590 -7.980 -21.475 1.00 72.38 187 ILE A CA 1
ATOM 1568 C C . ILE A 1 187 ? 23.071 -7.779 -21.804 1.00 72.38 187 ILE A C 1
ATOM 1570 O O . ILE A 1 187 ? 23.396 -7.580 -22.977 1.00 72.38 187 ILE A O 1
ATOM 1574 N N . LEU A 1 188 ? 23.935 -7.808 -20.786 1.00 64.12 188 LEU A N 1
ATOM 1575 C CA . LEU A 1 188 ? 25.391 -7.900 -20.925 1.00 64.12 188 LEU A CA 1
ATOM 1576 C C . LEU A 1 188 ? 25.803 -9.297 -21.403 1.00 64.12 188 LEU A C 1
ATOM 1578 O O . LEU A 1 188 ? 26.711 -9.353 -22.262 1.00 64.12 188 LEU A O 1
#

Foldseek 3Di:
DDPVVVCPPPVVVVVVPDPPPDDPDDDPPPPVVVVVVVVVVVVVCCVPVVVVVVVVVVCCVPVLVVLQVPDDQDDLVPDGDRSVSSVVVVVLVVVLVVVLCVLCVVLVVLVVVLVVLVVVLVVLVVVCVVCVVVCVVVVCVVVSVVVSVVSVVVSVVSVVVSVVSVVVSVVSVVVSVVCVVCVVVVRD